Protein AF-A0A832P7Q7-F1 (afdb_monomer)

Mean predicted aligned error: 20.45 Å

Solvent-accessible surface area (backbone atoms only — not comparable to full-atom values): 15582 Å² total; per-residue (Å²): 134,54,72,70,57,50,54,50,53,51,55,53,48,58,51,52,51,34,51,52,51,17,52,50,30,44,52,54,18,52,47,30,44,71,76,70,65,39,58,68,43,16,54,44,29,43,51,40,19,45,60,45,28,65,85,50,28,56,64,45,26,73,73,69,76,48,89,73,49,76,68,55,46,51,53,53,41,52,62,52,47,54,69,36,61,77,67,69,71,90,72,85,89,78,86,86,78,91,82,89,84,84,88,86,91,88,86,89,92,83,91,89,88,89,90,89,85,89,83,96,74,82,83,78,78,80,68,86,76,71,84,71,74,76,80,71,57,59,74,49,77,49,56,86,66,54,72,47,39,46,70,40,75,43,55,36,40,39,38,40,36,33,41,66,91,44,58,42,28,43,38,36,42,39,37,41,59,44,93,52,43,45,79,70,35,84,76,43,44,77,74,54,95,73,28,31,37,34,75,47,80,31,49,49,54,32,67,48,75,46,74,44,33,35,34,30,78,43,67,46,78,45,57,44,36,35,38,41,39,33,27,47,61,88,44,72,84,74,48,48,78,47,75,50,74,47,72,36,41,27,37,75,65,86,71,78,77,79,82,82,129

Radius of gyration: 31.46 Å; Cα contacts (8 Å, |Δi|>4): 357; chains: 1; bounding box: 75×109×52 Å

Nearest PDB structures (foldseek):
  6fvi-assembly1_A  TM=5.865E-01  e=1.229E-06  Homo sapiens
  7som-assembly1_K  TM=5.447E-01  e=3.504E-05  Chlamydomonas reinhardtii
  8jrv-assembly1_A  TM=5.428E-01  e=3.403E-04  Homo sapiens
  8jru-assembly1_A  TM=5.015E-01  e=4.071E-04  Bos taurus
  6kl7-assembly2_B  TM=4.872E-01  e=4.589E-04  Rattus norvegicus

Structure (mmCIF, N/CA/C/O backbone):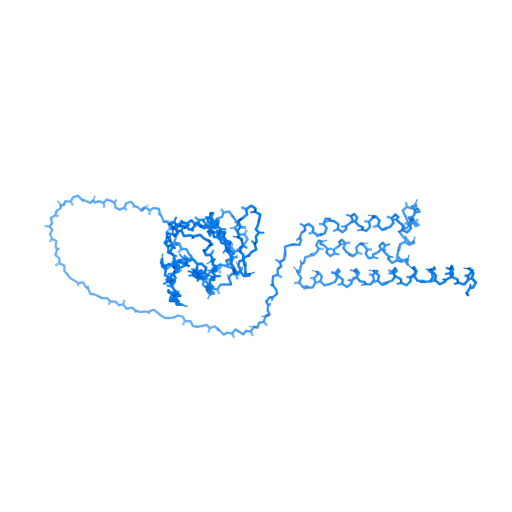
data_AF-A0A832P7Q7-F1
#
_entry.id   AF-A0A832P7Q7-F1
#
loop_
_atom_site.group_PDB
_atom_site.id
_atom_site.type_symbol
_atom_site.label_atom_id
_atom_site.label_alt_id
_atom_site.label_comp_id
_atom_site.label_asym_id
_atom_site.label_entity_id
_atom_site.label_seq_id
_atom_site.pdbx_PDB_ins_code
_atom_site.Cartn_x
_atom_site.Cartn_y
_atom_site.Cartn_z
_atom_site.occupancy
_atom_site.B_iso_or_equiv
_atom_site.auth_seq_id
_atom_site.auth_comp_id
_atom_site.auth_asym_id
_atom_site.auth_atom_id
_atom_site.pdbx_PDB_model_num
ATOM 1 N N . MET A 1 1 ? -11.938 -45.163 -24.209 1.00 59.38 1 MET A N 1
ATOM 2 C CA . MET A 1 1 ? -10.564 -44.679 -24.473 1.00 59.38 1 MET A CA 1
ATOM 3 C C . MET A 1 1 ? -9.594 -45.784 -24.074 1.00 59.38 1 MET A C 1
ATOM 5 O O . MET A 1 1 ? -9.760 -46.308 -22.980 1.00 59.38 1 MET A O 1
ATOM 9 N N . SER A 1 2 ? -8.642 -46.194 -24.918 1.00 75.62 2 SER A N 1
ATOM 10 C CA . SER A 1 2 ? -7.620 -47.169 -24.493 1.00 75.62 2 SER A CA 1
ATOM 11 C C . SER A 1 2 ? -6.574 -46.487 -23.603 1.00 75.62 2 SER A C 1
ATOM 13 O O . SER A 1 2 ? -6.314 -45.294 -23.765 1.00 75.62 2 SER A O 1
ATOM 15 N N . ARG A 1 3 ? -5.944 -47.237 -22.686 1.00 70.81 3 ARG A N 1
ATOM 16 C CA . ARG A 1 3 ? -4.888 -46.707 -21.797 1.00 70.81 3 ARG A CA 1
ATOM 17 C C . ARG A 1 3 ? -3.752 -46.052 -22.597 1.00 70.81 3 ARG A C 1
ATOM 19 O O . ARG A 1 3 ? -3.333 -44.953 -22.272 1.00 70.81 3 ARG A O 1
ATOM 26 N N . ILE A 1 4 ? -3.359 -46.671 -23.712 1.00 74.94 4 ILE A N 1
ATOM 27 C CA . ILE A 1 4 ? -2.353 -46.160 -24.661 1.00 74.94 4 ILE A CA 1
ATOM 28 C C . ILE A 1 4 ? -2.781 -44.817 -25.286 1.00 74.94 4 ILE A C 1
ATOM 30 O O . ILE A 1 4 ? -1.956 -43.922 -25.456 1.00 74.94 4 ILE A O 1
ATOM 34 N N . GLY A 1 5 ? -4.070 -44.650 -25.605 1.00 78.25 5 GLY A N 1
ATOM 35 C CA . GLY A 1 5 ? -4.604 -43.381 -26.107 1.00 78.25 5 GLY A CA 1
ATOM 36 C C . GLY A 1 5 ? -4.534 -42.260 -25.067 1.00 78.25 5 GLY A C 1
ATOM 37 O O . GLY A 1 5 ? -4.168 -41.141 -25.409 1.00 78.25 5 GLY A O 1
ATOM 38 N N . LEU A 1 6 ? -4.823 -42.574 -23.799 1.00 75.44 6 LEU A N 1
ATOM 39 C CA . LEU A 1 6 ? -4.765 -41.613 -22.694 1.00 75.44 6 LEU A CA 1
ATOM 40 C C . LEU A 1 6 ? -3.327 -41.142 -22.412 1.00 75.44 6 LEU A C 1
ATOM 42 O O . LEU A 1 6 ? -3.087 -39.939 -22.354 1.00 75.44 6 LEU A O 1
ATOM 46 N N . GLU A 1 7 ? -2.369 -42.071 -22.325 1.00 83.50 7 GLU A N 1
ATOM 47 C CA . GLU A 1 7 ? -0.934 -41.771 -22.165 1.00 83.50 7 GLU A CA 1
ATOM 48 C C . GLU A 1 7 ? -0.421 -40.851 -23.288 1.00 83.50 7 GLU A C 1
ATOM 50 O O . GLU A 1 7 ? 0.295 -39.878 -23.042 1.00 83.50 7 GLU A O 1
ATOM 55 N N . LYS A 1 8 ? -0.827 -41.109 -24.541 1.00 82.69 8 LYS A N 1
ATOM 56 C CA . LYS A 1 8 ? -0.462 -40.257 -25.682 1.00 82.69 8 LYS A CA 1
ATOM 57 C C . LYS A 1 8 ? -1.023 -38.839 -25.531 1.00 82.69 8 LYS A C 1
A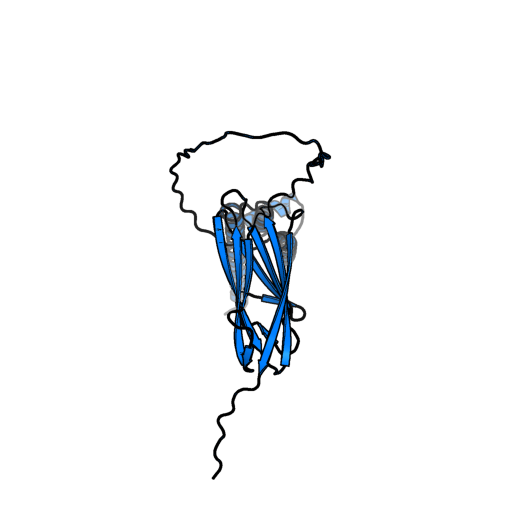TOM 59 O O . LYS A 1 8 ? -0.276 -37.881 -25.715 1.00 82.69 8 LYS A O 1
ATOM 64 N N . THR A 1 9 ? -2.298 -38.695 -25.160 1.00 82.06 9 THR A N 1
ATOM 65 C CA . THR A 1 9 ? -2.925 -37.382 -24.927 1.00 82.06 9 THR A CA 1
ATOM 66 C C . THR A 1 9 ? -2.236 -36.607 -23.802 1.00 82.06 9 THR A C 1
ATOM 68 O O . THR A 1 9 ? -1.961 -35.423 -23.981 1.00 82.06 9 THR A O 1
ATOM 71 N N . ILE A 1 10 ? -1.899 -37.260 -22.684 1.00 80.94 1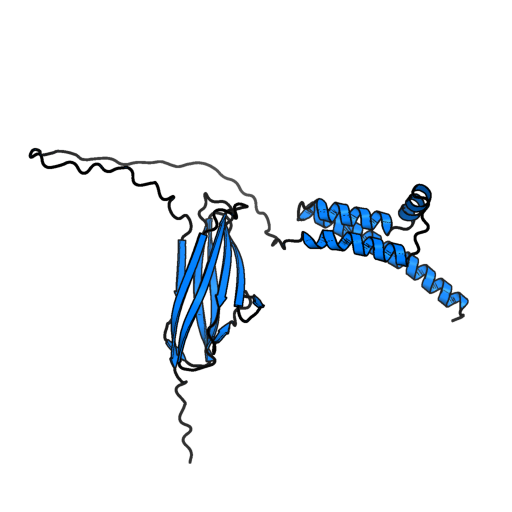0 ILE A N 1
ATOM 72 C CA . ILE A 1 10 ? -1.191 -36.633 -21.554 1.00 80.94 10 ILE A CA 1
ATOM 73 C C . ILE A 1 10 ? 0.196 -36.140 -21.987 1.00 80.94 10 ILE A C 1
ATOM 75 O O . ILE A 1 10 ? 0.560 -34.997 -21.716 1.00 80.94 10 ILE A O 1
ATOM 79 N N . ASN A 1 11 ? 0.954 -36.953 -22.726 1.00 81.19 11 ASN A N 1
ATOM 80 C CA . ASN A 1 11 ? 2.280 -36.562 -23.206 1.00 81.19 11 ASN A CA 1
ATOM 81 C C . ASN A 1 11 ? 2.225 -35.397 -24.210 1.00 81.19 11 ASN A C 1
ATOM 83 O O . ASN A 1 11 ? 3.025 -34.467 -24.112 1.00 81.19 11 ASN A O 1
ATOM 87 N N . THR A 1 12 ? 1.254 -35.384 -25.129 1.00 82.81 12 THR A N 1
ATOM 88 C CA . THR A 1 12 ? 1.037 -34.240 -26.031 1.00 82.81 12 THR A CA 1
ATOM 89 C C . THR A 1 12 ? 0.623 -32.978 -25.264 1.00 82.81 12 THR A C 1
ATOM 91 O O . THR A 1 12 ? 1.156 -31.903 -25.538 1.00 82.81 12 THR A O 1
ATOM 94 N N . LEU A 1 13 ? -0.254 -33.095 -24.261 1.00 81.81 13 LEU A N 1
ATOM 95 C CA . LEU A 1 13 ? -0.661 -31.977 -23.405 1.00 81.81 13 LEU A CA 1
ATOM 96 C C . LEU A 1 13 ? 0.529 -31.390 -22.627 1.00 81.81 13 LEU A C 1
ATOM 98 O O . LEU A 1 13 ? 0.695 -30.173 -22.594 1.00 81.81 13 LEU A O 1
ATOM 102 N N . ASN A 1 14 ? 1.405 -32.240 -22.085 1.00 80.19 14 ASN A N 1
ATOM 103 C CA . ASN A 1 14 ? 2.619 -31.825 -21.374 1.00 80.19 14 ASN A CA 1
ATOM 104 C C . ASN A 1 14 ? 3.633 -31.097 -22.278 1.00 80.19 14 ASN A C 1
ATOM 106 O O . ASN A 1 14 ? 4.386 -30.245 -21.804 1.00 80.19 14 ASN A O 1
ATOM 110 N N . ILE A 1 15 ? 3.657 -31.394 -23.580 1.00 82.00 15 ILE A N 1
ATOM 111 C CA . ILE A 1 15 ? 4.465 -30.647 -24.556 1.00 82.00 15 ILE A CA 1
ATOM 112 C C . ILE A 1 15 ? 3.822 -29.282 -24.842 1.00 82.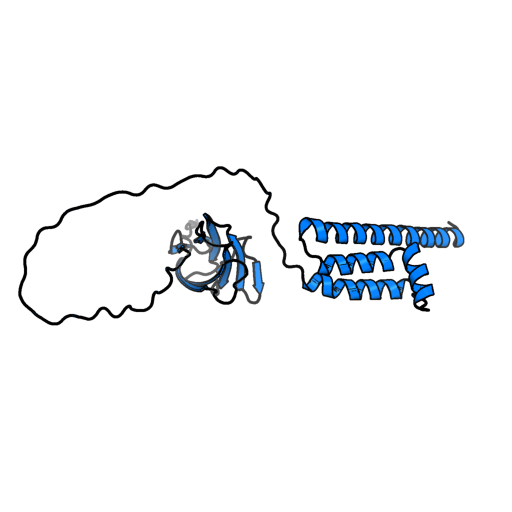00 15 ILE A C 1
ATOM 114 O O . ILE A 1 15 ? 4.508 -28.263 -24.791 1.00 82.00 15 ILE A O 1
ATOM 118 N N . ILE A 1 16 ? 2.508 -29.242 -25.083 1.00 83.81 16 ILE A N 1
ATOM 119 C CA . ILE A 1 16 ? 1.765 -27.999 -25.360 1.00 83.81 16 ILE A CA 1
ATOM 120 C C . ILE A 1 16 ? 1.850 -27.027 -24.176 1.00 83.81 16 ILE A C 1
ATOM 122 O O . ILE A 1 16 ? 2.136 -25.846 -24.369 1.00 83.81 16 ILE A O 1
ATOM 126 N N . ILE A 1 17 ? 1.667 -27.514 -22.944 1.00 82.50 17 ILE A N 1
ATOM 127 C CA . ILE A 1 17 ? 1.687 -26.665 -21.749 1.00 82.50 17 ILE A CA 1
ATOM 128 C C . ILE A 1 17 ? 3.079 -26.057 -21.505 1.00 82.50 17 ILE A C 1
ATOM 130 O O . ILE A 1 17 ? 3.181 -24.895 -21.121 1.00 82.50 17 ILE A O 1
ATOM 134 N N . ARG A 1 18 ? 4.161 -26.789 -21.822 1.00 78.88 18 ARG A N 1
ATOM 135 C CA . ARG A 1 18 ? 5.543 -26.275 -21.787 1.00 78.88 18 ARG A CA 1
ATOM 136 C C . ARG A 1 18 ? 5.766 -25.136 -22.781 1.00 78.88 18 ARG A C 1
ATOM 138 O O . ARG A 1 18 ? 6.392 -24.143 -22.422 1.00 78.88 18 ARG A O 1
ATOM 145 N N . TRP A 1 19 ? 5.237 -25.252 -24.001 1.00 84.81 19 TRP A N 1
ATOM 146 C CA . TRP A 1 19 ? 5.283 -24.162 -24.982 1.00 84.81 19 TRP A CA 1
ATOM 147 C C . TRP A 1 19 ? 4.489 -22.938 -24.514 1.00 84.81 19 TRP A C 1
ATOM 149 O O . TRP A 1 19 ? 4.996 -21.825 -24.606 1.00 84.81 19 TRP A O 1
ATOM 159 N N . ILE A 1 20 ? 3.299 -23.140 -23.941 1.00 86.75 20 ILE A N 1
ATOM 160 C CA . ILE A 1 20 ? 2.480 -22.068 -23.353 1.00 86.75 20 ILE A CA 1
ATOM 161 C C . ILE A 1 20 ? 3.223 -21.334 -22.229 1.00 86.75 20 ILE A C 1
ATOM 163 O O . ILE A 1 20 ? 3.313 -20.109 -22.274 1.00 86.75 20 ILE A O 1
ATOM 167 N N . PHE A 1 21 ? 3.821 -22.050 -21.272 1.00 82.81 21 PHE A N 1
ATOM 168 C CA . PHE A 1 21 ? 4.592 -21.418 -20.195 1.00 82.81 21 PHE A CA 1
ATOM 169 C C . PHE A 1 21 ? 5.862 -20.725 -20.708 1.00 82.81 21 PHE A C 1
ATOM 171 O O . PHE A 1 21 ? 6.155 -19.613 -20.282 1.00 82.81 21 PHE A O 1
ATOM 178 N N . GLY A 1 22 ? 6.588 -21.323 -21.659 1.00 83.56 22 GLY A N 1
ATOM 179 C CA . GLY A 1 22 ? 7.767 -20.694 -22.265 1.00 83.56 22 GLY A CA 1
ATOM 180 C C . GLY A 1 22 ? 7.434 -19.385 -22.990 1.00 83.56 22 GLY A C 1
ATOM 181 O O . GLY A 1 22 ? 8.106 -18.378 -22.787 1.00 83.56 22 GLY A O 1
ATOM 182 N N . VAL A 1 23 ? 6.360 -19.369 -23.784 1.00 87.12 23 VAL A N 1
ATOM 183 C CA . VAL A 1 23 ? 5.880 -18.158 -24.472 1.00 87.12 23 VAL A CA 1
ATOM 184 C C . VAL A 1 23 ? 5.364 -17.114 -23.474 1.00 87.12 23 VAL A C 1
ATOM 186 O O . VAL A 1 23 ? 5.644 -15.929 -23.638 1.00 87.12 23 VAL A O 1
ATOM 189 N N . PHE A 1 24 ? 4.679 -17.534 -22.407 1.00 87.06 24 PHE A N 1
ATOM 190 C CA . PHE A 1 24 ? 4.250 -16.639 -21.329 1.00 87.06 24 PHE A CA 1
ATOM 191 C C . PHE A 1 24 ? 5.440 -15.944 -20.646 1.00 87.06 24 PHE A C 1
ATOM 193 O O . PHE A 1 24 ? 5.440 -14.719 -20.524 1.00 87.06 24 PHE A O 1
ATOM 200 N N . PHE A 1 25 ? 6.491 -16.685 -20.272 1.00 85.38 25 PHE A N 1
ATOM 201 C CA . PHE A 1 25 ? 7.698 -16.093 -19.682 1.00 85.38 25 PHE A CA 1
ATOM 202 C C . PHE A 1 25 ? 8.441 -15.162 -20.652 1.00 85.38 25 PHE A C 1
ATOM 204 O O . PHE A 1 25 ? 8.948 -14.127 -20.215 1.00 85.38 25 PHE A O 1
ATOM 211 N N . LEU A 1 26 ? 8.438 -15.460 -21.958 1.00 87.25 26 LEU A N 1
ATOM 212 C CA . LEU A 1 26 ? 9.002 -14.576 -22.983 1.00 87.25 26 LEU A CA 1
ATOM 213 C C . LEU A 1 26 ? 8.275 -13.222 -23.017 1.00 87.25 26 LEU A C 1
ATOM 215 O O . LEU A 1 26 ? 8.926 -12.178 -22.976 1.00 87.25 26 LEU A O 1
ATOM 219 N N . PHE A 1 27 ? 6.937 -13.228 -23.050 1.00 86.44 27 PHE A N 1
ATOM 220 C CA . PHE A 1 27 ? 6.140 -11.998 -23.017 1.00 86.44 27 PHE A CA 1
ATOM 221 C C . PHE A 1 27 ? 6.299 -11.238 -21.696 1.00 86.44 27 PHE A C 1
ATOM 223 O O . PHE A 1 27 ? 6.434 -10.018 -21.722 1.00 86.44 27 PHE A O 1
ATOM 230 N N . MET A 1 28 ? 6.354 -11.938 -20.559 1.00 83.12 28 MET A N 1
ATOM 231 C CA . MET A 1 28 ? 6.554 -11.313 -19.246 1.00 83.12 28 MET A CA 1
ATOM 232 C C . MET A 1 28 ? 7.935 -10.641 -19.139 1.00 83.12 28 MET A C 1
ATOM 234 O O . MET A 1 28 ? 8.050 -9.512 -18.664 1.00 83.12 28 MET A O 1
ATOM 238 N N . SER A 1 29 ? 8.979 -11.304 -19.650 1.00 84.12 29 SER A N 1
ATOM 239 C CA . SER A 1 29 ? 10.331 -10.748 -19.761 1.00 84.12 29 SER A CA 1
ATOM 240 C C . SER A 1 29 ? 10.357 -9.487 -20.627 1.00 84.12 29 SER A C 1
ATOM 242 O O . SER A 1 29 ? 10.969 -8.494 -20.240 1.00 84.12 29 SER A O 1
ATOM 244 N N . LEU A 1 30 ? 9.701 -9.522 -21.791 1.00 83.75 30 LEU A N 1
ATOM 245 C CA . LEU A 1 30 ? 9.685 -8.408 -22.740 1.00 83.75 30 LEU A CA 1
ATOM 246 C C . LEU A 1 30 ? 8.843 -7.223 -22.236 1.00 83.75 30 LEU A C 1
ATOM 248 O O . LEU A 1 30 ? 9.217 -6.073 -22.437 1.00 83.75 30 LEU A O 1
ATOM 252 N N . GLY A 1 31 ? 7.741 -7.484 -21.528 1.00 81.44 31 GLY A N 1
ATOM 253 C CA . GLY A 1 31 ? 6.972 -6.440 -20.850 1.00 81.44 31 GLY A CA 1
ATOM 254 C C . GLY A 1 31 ? 7.810 -5.713 -19.794 1.00 81.44 31 GLY A C 1
ATOM 255 O O . GLY A 1 31 ? 7.871 -4.486 -19.795 1.00 81.44 31 GLY A O 1
ATOM 256 N N . SER A 1 32 ? 8.531 -6.463 -18.957 1.00 76.38 32 SER A N 1
ATOM 257 C CA . SER A 1 32 ? 9.357 -5.891 -17.886 1.00 76.38 32 SER A CA 1
ATOM 258 C C . SER A 1 32 ? 10.532 -5.030 -18.396 1.00 76.38 32 SER A C 1
ATOM 260 O O . SER A 1 32 ? 10.884 -4.040 -17.750 1.00 76.38 32 SER A O 1
ATOM 262 N N . THR A 1 33 ? 11.114 -5.321 -19.574 1.00 78.56 33 THR A N 1
ATOM 263 C CA . THR A 1 33 ? 12.105 -4.405 -20.186 1.00 78.56 33 THR A CA 1
ATOM 264 C C . THR A 1 33 ? 11.479 -3.126 -20.728 1.00 78.56 33 THR A C 1
ATOM 266 O O . THR A 1 33 ? 12.063 -2.052 -20.570 1.00 78.56 33 THR A O 1
ATOM 269 N N . ILE A 1 34 ? 10.326 -3.236 -21.393 1.00 75.88 34 ILE A N 1
ATOM 270 C CA . ILE A 1 34 ? 9.727 -2.135 -22.155 1.00 75.88 34 ILE A CA 1
ATOM 271 C C . ILE A 1 34 ? 9.019 -1.134 -21.238 1.00 75.88 34 ILE A C 1
ATOM 273 O O . ILE A 1 34 ? 9.199 0.068 -21.423 1.00 75.88 34 ILE A O 1
ATOM 277 N N . PHE A 1 35 ? 8.235 -1.607 -20.265 1.00 75.38 35 PHE A N 1
ATOM 278 C CA . PHE A 1 35 ? 7.366 -0.748 -19.453 1.00 75.38 35 PHE A CA 1
ATOM 279 C C . PHE A 1 35 ? 8.033 -0.254 -18.162 1.00 75.38 35 PHE A C 1
ATOM 281 O O . PHE A 1 35 ? 7.941 0.928 -17.841 1.00 75.38 35 PHE A O 1
ATOM 288 N N . ASP A 1 36 ? 8.755 -1.126 -17.452 1.00 69.12 36 ASP A N 1
ATOM 289 C CA . ASP A 1 36 ? 9.320 -0.791 -16.134 1.00 69.12 36 ASP A CA 1
ATOM 290 C C . ASP A 1 36 ? 10.782 -0.320 -16.191 1.00 69.12 36 ASP A C 1
ATOM 292 O O . ASP A 1 36 ? 11.324 0.153 -15.188 1.00 69.12 36 ASP A O 1
ATOM 296 N N . HIS A 1 37 ? 11.439 -0.488 -17.348 1.00 77.38 37 HIS A N 1
ATOM 297 C CA . HIS A 1 37 ? 12.894 -0.372 -17.538 1.00 77.38 37 HIS A CA 1
ATOM 298 C C . HIS A 1 37 ? 13.715 -1.223 -16.548 1.00 77.38 37 HIS A C 1
ATOM 300 O O . HIS A 1 37 ? 14.867 -0.907 -16.238 1.00 77.38 37 HIS A O 1
ATOM 306 N N . ASN A 1 38 ? 13.133 -2.314 -16.040 1.00 75.19 38 ASN A N 1
ATOM 307 C CA . ASN A 1 38 ? 13.706 -3.091 -14.948 1.00 75.19 38 ASN A CA 1
ATOM 308 C C . ASN A 1 38 ? 14.415 -4.344 -15.488 1.00 75.19 38 ASN A C 1
ATOM 310 O O . ASN A 1 38 ? 13.871 -5.447 -15.545 1.00 75.19 38 ASN A O 1
ATOM 314 N N . TYR A 1 39 ? 15.662 -4.166 -15.929 1.00 83.31 39 TYR A N 1
ATOM 315 C CA . TYR A 1 39 ? 16.423 -5.201 -16.642 1.00 83.31 39 TYR A CA 1
ATOM 316 C C . TYR A 1 39 ? 16.736 -6.453 -15.803 1.00 83.31 39 TYR A C 1
ATOM 318 O O . TYR A 1 39 ? 16.903 -7.535 -16.365 1.00 83.31 39 TYR A O 1
ATOM 326 N N . PHE A 1 40 ? 16.806 -6.333 -14.473 1.00 81.69 40 PHE A N 1
ATOM 327 C CA . PHE A 1 40 ? 17.153 -7.442 -13.576 1.00 81.69 40 PHE A CA 1
ATOM 328 C C . PHE A 1 40 ? 16.089 -8.563 -13.540 1.00 81.69 40 PHE A C 1
ATOM 330 O O . PHE A 1 40 ? 16.436 -9.699 -13.882 1.00 81.69 40 PHE A O 1
ATOM 337 N N . PRO A 1 41 ? 14.803 -8.304 -13.211 1.00 78.25 41 PRO A N 1
ATOM 338 C CA . PRO A 1 41 ? 13.766 -9.336 -13.288 1.00 78.25 41 PRO A CA 1
ATOM 339 C C . PRO A 1 41 ? 13.546 -9.839 -14.721 1.00 78.25 41 PRO A C 1
ATOM 341 O O . PRO A 1 41 ? 13.304 -11.031 -14.911 1.00 78.25 41 PRO A O 1
ATOM 344 N N . SER A 1 42 ? 13.698 -8.987 -15.742 1.00 81.75 42 SER A N 1
ATOM 345 C CA . SER A 1 42 ? 13.623 -9.439 -17.135 1.00 81.75 42 SER A CA 1
ATOM 346 C C . SER A 1 42 ? 14.709 -10.465 -17.484 1.00 81.75 42 SER A C 1
ATOM 348 O O . SER A 1 42 ? 14.385 -11.512 -18.038 1.00 81.75 42 SER A O 1
ATOM 350 N N . LEU A 1 43 ? 15.975 -10.230 -17.117 1.00 85.69 43 LEU A N 1
ATOM 351 C CA . LEU A 1 43 ? 17.070 -11.175 -17.372 1.00 85.69 43 LEU A CA 1
ATOM 352 C C . LEU A 1 43 ? 16.787 -12.556 -16.754 1.00 85.69 43 LEU A C 1
ATOM 354 O O . LEU A 1 43 ? 17.045 -13.590 -17.373 1.00 85.69 43 LEU A O 1
ATOM 358 N N . ILE A 1 44 ? 16.209 -12.567 -15.552 1.00 84.31 44 ILE A N 1
ATOM 359 C CA . ILE A 1 44 ? 15.792 -13.778 -14.837 1.00 84.31 44 ILE A CA 1
ATOM 360 C C . ILE A 1 44 ? 14.658 -14.503 -15.586 1.00 84.31 44 ILE A C 1
ATOM 362 O O . ILE A 1 44 ? 14.742 -15.713 -15.808 1.00 84.31 44 ILE A O 1
ATOM 366 N N . LEU A 1 45 ? 13.621 -13.780 -16.024 1.00 83.50 45 LEU A N 1
ATOM 367 C CA . LEU A 1 45 ? 12.496 -14.341 -16.787 1.00 83.50 45 LEU A CA 1
ATOM 368 C C . LEU A 1 45 ? 12.920 -14.837 -18.182 1.00 83.50 45 LEU A C 1
ATOM 370 O O . LEU A 1 45 ? 12.431 -15.865 -18.660 1.00 83.50 45 LEU A O 1
ATOM 374 N N . PHE A 1 46 ? 13.881 -14.168 -18.818 1.00 86.62 46 PHE A N 1
ATOM 375 C CA . PHE A 1 46 ? 14.492 -14.619 -20.066 1.00 86.62 46 PHE A CA 1
ATOM 376 C C . PHE A 1 46 ? 15.271 -15.929 -19.872 1.00 86.62 46 PHE A C 1
ATOM 378 O O . PHE A 1 46 ? 15.121 -16.867 -20.656 1.00 86.62 46 PHE A O 1
ATOM 385 N N . LEU A 1 47 ? 16.037 -16.055 -18.783 1.00 84.38 47 LEU A N 1
ATOM 386 C CA . LEU A 1 47 ? 16.738 -17.299 -18.460 1.00 84.38 47 LEU A CA 1
ATOM 387 C C . LEU A 1 47 ? 15.756 -18.444 -18.138 1.00 84.38 47 LEU A C 1
ATOM 389 O O . LEU A 1 47 ? 15.930 -19.562 -18.627 1.00 84.38 47 LEU A O 1
ATOM 393 N N . ALA A 1 48 ? 14.673 -18.159 -17.408 1.00 84.06 48 ALA A N 1
ATOM 394 C CA . ALA A 1 48 ? 13.581 -19.108 -17.176 1.00 84.06 48 ALA A CA 1
ATOM 395 C C . ALA A 1 48 ? 12.904 -19.559 -18.487 1.00 84.06 48 ALA A C 1
ATOM 397 O O . ALA A 1 48 ? 12.556 -20.734 -18.634 1.00 84.06 48 ALA A O 1
ATOM 398 N N . THR A 1 49 ? 12.781 -18.664 -19.472 1.00 85.50 49 THR A N 1
ATOM 399 C CA . THR A 1 49 ? 12.269 -18.979 -20.818 1.00 85.50 49 THR A CA 1
ATOM 400 C C . THR A 1 49 ? 13.162 -19.998 -21.534 1.00 85.50 49 THR A C 1
ATOM 402 O O . THR A 1 49 ? 12.660 -21.001 -22.046 1.00 85.50 49 THR A O 1
ATOM 405 N N . ILE A 1 50 ? 14.487 -19.799 -21.512 1.00 83.75 50 ILE A N 1
ATOM 406 C CA . ILE A 1 50 ? 15.471 -20.718 -22.119 1.00 83.75 50 ILE A CA 1
ATOM 407 C C . ILE A 1 50 ? 15.394 -22.120 -21.491 1.00 83.75 50 ILE A C 1
ATOM 409 O O . ILE A 1 50 ? 15.469 -23.114 -22.210 1.00 83.75 50 ILE A O 1
ATOM 413 N N . ILE A 1 51 ? 15.207 -22.207 -20.171 1.00 81.69 51 ILE A N 1
ATOM 414 C CA . ILE A 1 51 ? 15.110 -23.479 -19.427 1.00 81.69 51 ILE A CA 1
ATOM 415 C C . ILE A 1 51 ? 13.753 -24.179 -19.654 1.00 81.69 51 ILE A C 1
ATOM 417 O O . ILE A 1 51 ? 13.666 -25.410 -19.626 1.00 81.69 51 ILE A O 1
ATOM 421 N N . THR A 1 52 ? 12.686 -23.410 -19.894 1.00 80.88 52 THR A N 1
ATOM 422 C CA . THR A 1 52 ? 11.321 -23.935 -20.074 1.00 80.88 52 THR A CA 1
ATOM 423 C C . THR A 1 52 ? 11.082 -24.489 -21.482 1.00 80.88 52 THR A C 1
ATOM 425 O O . THR A 1 52 ? 10.426 -25.524 -21.630 1.00 80.88 52 THR A O 1
ATOM 428 N N . ILE A 1 53 ? 11.611 -23.834 -22.523 1.00 81.44 53 ILE A N 1
ATOM 429 C CA . ILE A 1 53 ? 11.402 -24.246 -23.919 1.00 81.44 53 ILE A CA 1
ATOM 430 C C . ILE A 1 53 ? 12.209 -25.526 -24.215 1.00 81.44 53 ILE A C 1
ATOM 432 O O . ILE A 1 53 ? 13.436 -25.509 -24.092 1.00 81.44 53 ILE A O 1
ATOM 436 N N . PRO A 1 54 ? 11.570 -26.632 -24.658 1.00 71.81 54 PRO A N 1
ATOM 437 C CA . PRO A 1 54 ? 12.247 -27.922 -24.826 1.00 71.81 54 PRO A CA 1
ATOM 438 C C . PRO A 1 54 ? 13.428 -27.855 -25.807 1.00 71.81 54 PRO A C 1
ATOM 440 O O . PRO A 1 54 ? 14.509 -28.340 -25.484 1.00 71.81 54 PRO A O 1
ATOM 443 N N . LEU A 1 55 ? 13.250 -27.145 -26.928 1.00 71.12 55 LEU A N 1
ATOM 444 C CA . LEU A 1 55 ? 14.255 -26.956 -27.984 1.00 71.12 55 LEU A CA 1
ATOM 445 C C . LEU A 1 55 ? 15.570 -26.318 -27.492 1.00 71.12 55 LEU A C 1
ATOM 447 O O . LEU A 1 55 ? 16.641 -26.589 -28.031 1.00 71.12 55 LEU A O 1
ATOM 451 N N . SER A 1 56 ? 15.478 -25.439 -26.491 1.00 70.56 56 SER A N 1
ATOM 452 C CA . SER A 1 56 ? 16.623 -24.726 -25.914 1.00 70.56 56 SER A CA 1
ATOM 453 C C . SER A 1 56 ? 17.231 -25.494 -24.743 1.00 70.56 56 SER A C 1
ATOM 455 O O . SER A 1 56 ? 18.451 -25.509 -24.582 1.00 70.56 56 SER A O 1
ATOM 457 N N . ALA A 1 57 ? 16.386 -26.155 -23.949 1.00 69.50 57 ALA A N 1
ATOM 458 C CA . ALA A 1 57 ? 16.794 -26.909 -22.774 1.00 69.50 57 ALA A CA 1
ATOM 459 C C . ALA A 1 57 ? 17.612 -28.163 -23.124 1.00 69.50 57 ALA A C 1
ATOM 461 O O . ALA A 1 57 ? 18.629 -28.397 -22.483 1.00 69.50 57 ALA A O 1
ATOM 462 N N . GLU A 1 58 ? 17.240 -28.923 -24.159 1.00 75.06 58 GLU A N 1
ATOM 463 C CA . GLU A 1 58 ? 17.998 -30.114 -24.600 1.00 75.06 58 GLU A CA 1
ATOM 464 C C . GLU A 1 58 ? 19.449 -29.745 -24.969 1.00 75.06 58 GLU A C 1
ATOM 466 O O . GLU A 1 58 ? 20.409 -30.330 -24.473 1.00 75.06 58 GLU A O 1
ATOM 471 N N . LYS A 1 59 ? 19.625 -28.651 -25.719 1.00 76.00 59 LYS A N 1
ATOM 472 C CA . LYS A 1 59 ? 20.943 -28.110 -26.095 1.00 76.00 59 LYS A CA 1
ATOM 473 C C . LYS A 1 59 ? 21.755 -27.564 -24.907 1.00 76.00 59 LYS A C 1
ATOM 475 O O . LYS A 1 59 ? 22.972 -27.393 -25.022 1.00 76.00 59 LYS A O 1
ATOM 480 N N . LEU A 1 60 ? 21.094 -27.248 -23.792 1.00 69.38 60 LEU A N 1
ATOM 481 C CA . LEU A 1 60 ? 21.727 -26.829 -22.540 1.00 69.38 60 LEU A CA 1
ATOM 482 C C . LEU A 1 60 ? 22.148 -28.047 -21.702 1.00 69.38 60 LEU A C 1
ATOM 484 O O . LEU A 1 60 ? 23.247 -28.054 -21.155 1.00 69.38 60 LEU A O 1
ATOM 488 N N . GLU A 1 61 ? 21.310 -29.084 -21.651 1.00 75.69 61 GLU A N 1
ATOM 489 C CA . GLU A 1 61 ? 21.580 -30.363 -20.982 1.00 75.69 61 GLU A CA 1
ATOM 490 C C . GLU A 1 61 ? 22.794 -31.072 -21.597 1.00 75.69 61 GLU A C 1
ATOM 492 O O . GLU A 1 61 ? 23.718 -31.419 -20.860 1.00 75.69 61 GLU A O 1
ATOM 497 N N . ASP A 1 62 ? 22.870 -31.150 -22.931 1.00 80.88 62 ASP A N 1
ATOM 498 C CA . ASP A 1 62 ? 24.031 -31.683 -23.665 1.00 80.88 62 ASP A CA 1
ATOM 499 C C . ASP A 1 62 ? 25.329 -30.907 -23.372 1.00 80.88 62 ASP A C 1
ATOM 501 O O . ASP A 1 62 ? 26.422 -31.473 -23.351 1.00 80.88 62 ASP A O 1
ATOM 505 N N . LYS A 1 63 ? 25.231 -29.589 -23.148 1.00 79.94 63 LYS A N 1
ATOM 506 C CA . LYS A 1 63 ? 26.388 -28.724 -22.862 1.00 79.94 63 LYS A CA 1
ATOM 507 C C . LYS A 1 63 ? 26.849 -28.769 -21.411 1.00 79.94 63 LYS A C 1
ATOM 509 O O . LYS A 1 63 ? 28.027 -28.529 -21.159 1.00 79.94 63 LYS A O 1
ATOM 514 N N . LEU A 1 64 ? 25.935 -29.011 -20.475 1.00 77.44 64 LEU A N 1
ATOM 515 C CA . LEU A 1 64 ? 26.221 -29.060 -19.040 1.00 77.44 64 LEU A CA 1
ATOM 516 C C . LEU A 1 64 ? 26.403 -30.493 -18.521 1.00 77.44 64 LEU A C 1
ATOM 518 O O . LEU A 1 64 ? 26.847 -30.666 -17.389 1.00 77.44 64 LEU A O 1
ATOM 522 N N . ASN A 1 65 ? 26.099 -31.504 -19.341 1.00 81.38 65 ASN A N 1
ATOM 523 C CA . ASN A 1 65 ? 26.141 -32.926 -18.998 1.00 81.38 65 ASN A CA 1
ATOM 524 C C . ASN A 1 65 ? 25.216 -33.279 -17.808 1.00 81.38 65 ASN A C 1
ATOM 526 O O . ASN A 1 65 ? 25.570 -34.071 -16.934 1.00 81.38 65 ASN A O 1
ATOM 530 N N . ILE A 1 66 ? 24.030 -32.653 -17.766 1.00 79.38 66 ILE A N 1
ATOM 531 C CA . ILE A 1 66 ? 23.018 -32.783 -16.702 1.00 79.38 66 ILE A CA 1
ATOM 532 C C . ILE A 1 66 ? 21.721 -33.333 -17.300 1.00 79.38 66 ILE A C 1
ATOM 534 O O . ILE A 1 66 ? 21.183 -32.752 -18.236 1.00 79.38 66 ILE A O 1
ATOM 538 N N . SER A 1 67 ? 21.152 -34.386 -16.709 1.00 72.06 67 SER A N 1
ATOM 539 C CA . SER A 1 67 ? 19.811 -34.876 -17.051 1.00 72.06 67 SER A CA 1
ATOM 540 C C . SER A 1 67 ? 18.738 -34.186 -16.196 1.00 72.06 67 SER A C 1
ATOM 542 O O . SER A 1 67 ? 18.490 -34.556 -15.046 1.00 72.06 67 SER A O 1
ATOM 544 N N . MET A 1 68 ? 18.070 -33.160 -16.736 1.00 71.12 68 MET A N 1
ATOM 545 C CA . MET A 1 68 ? 17.081 -32.385 -15.979 1.00 71.12 68 MET A CA 1
ATOM 546 C C . MET A 1 68 ? 15.655 -32.909 -16.223 1.00 71.12 68 MET A C 1
ATOM 548 O O . MET A 1 68 ? 14.949 -32.518 -17.156 1.00 71.12 68 MET A O 1
ATOM 552 N N . SER A 1 69 ? 15.196 -33.787 -15.321 1.00 71.38 69 SER A N 1
ATOM 553 C CA . SER A 1 69 ? 13.790 -34.221 -15.247 1.00 71.38 69 SER A CA 1
ATOM 554 C C . SER A 1 69 ? 12.831 -33.021 -15.255 1.00 71.38 69 SER A C 1
ATOM 556 O O . SER A 1 69 ? 13.140 -31.966 -14.700 1.00 71.38 69 SER A O 1
ATOM 558 N N . GLY A 1 70 ? 11.634 -33.172 -15.834 1.00 70.50 70 GLY A N 1
ATOM 559 C CA . GLY A 1 70 ? 10.657 -32.078 -15.937 1.00 70.50 70 GLY A CA 1
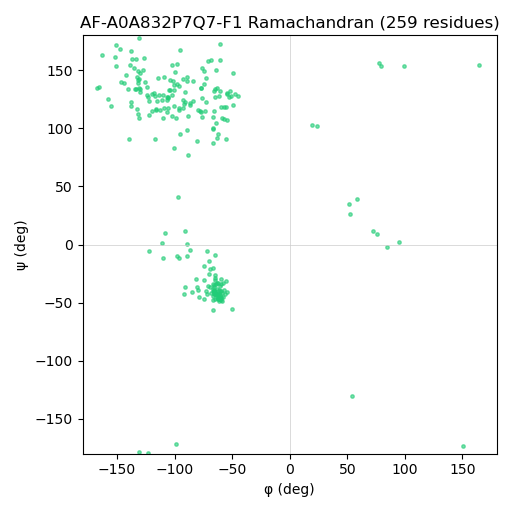ATOM 560 C C . GLY A 1 70 ? 10.301 -31.426 -14.593 1.00 70.50 70 GLY A C 1
ATOM 561 O O . GLY A 1 70 ? 10.090 -30.217 -14.543 1.00 70.50 70 GLY A O 1
ATOM 562 N N . ILE A 1 71 ? 10.326 -32.204 -13.506 1.00 67.69 71 ILE A N 1
ATOM 563 C CA . ILE A 1 71 ? 10.122 -31.727 -12.130 1.00 67.69 71 ILE A CA 1
ATOM 564 C C . ILE A 1 71 ? 11.340 -30.927 -11.633 1.00 67.69 71 ILE A C 1
ATOM 566 O O . ILE A 1 71 ? 11.179 -29.876 -11.021 1.00 67.69 71 ILE A O 1
ATOM 570 N N . MET A 1 72 ? 12.561 -31.366 -11.952 1.00 74.12 72 MET A N 1
ATOM 571 C CA . MET A 1 72 ? 13.792 -30.634 -11.622 1.00 74.12 72 MET A CA 1
ATOM 572 C C . MET A 1 72 ? 13.823 -29.266 -12.320 1.00 74.12 72 MET A C 1
ATOM 574 O O . MET A 1 72 ? 14.125 -28.258 -11.683 1.00 74.12 72 MET A O 1
ATOM 578 N N . ARG A 1 73 ? 13.419 -29.203 -13.599 1.00 73.31 73 ARG A N 1
ATOM 579 C CA . ARG A 1 73 ? 13.292 -27.934 -14.340 1.00 73.31 73 ARG A CA 1
ATOM 580 C C . ARG A 1 73 ? 12.288 -26.980 -13.677 1.00 73.31 73 ARG A C 1
ATOM 582 O O . ARG A 1 73 ? 12.568 -25.789 -13.585 1.00 73.31 73 ARG A O 1
ATOM 589 N N . PHE A 1 74 ? 11.162 -27.491 -13.165 1.00 75.81 74 PHE A N 1
ATOM 590 C CA . PHE A 1 74 ? 10.176 -26.684 -12.432 1.00 75.81 74 PHE A CA 1
ATOM 591 C C . PHE A 1 74 ? 10.773 -26.048 -11.168 1.00 75.81 74 PHE A C 1
ATOM 593 O O . PHE A 1 74 ? 10.616 -24.846 -10.968 1.00 75.81 74 PHE A O 1
ATOM 600 N N . PHE A 1 75 ? 11.518 -26.807 -10.356 1.00 77.50 75 PHE A N 1
ATOM 601 C CA . PHE A 1 75 ? 12.180 -26.255 -9.167 1.00 77.50 75 PHE A CA 1
ATOM 602 C C . PHE A 1 75 ? 13.282 -25.243 -9.502 1.00 77.50 75 PHE A C 1
ATOM 604 O O . PHE A 1 75 ? 13.399 -24.237 -8.808 1.00 77.50 75 PHE A O 1
ATOM 611 N N . VAL A 1 76 ? 14.049 -25.452 -10.578 1.00 79.25 76 VAL A N 1
ATOM 612 C CA . VAL A 1 76 ? 15.062 -24.484 -11.040 1.00 79.25 76 VAL A CA 1
ATOM 613 C C . VAL A 1 76 ? 14.417 -23.174 -11.508 1.00 79.25 76 VAL A C 1
ATOM 615 O O . VAL A 1 76 ? 14.894 -22.097 -11.155 1.00 79.25 76 VAL A O 1
ATOM 618 N N . VAL A 1 77 ? 13.305 -23.245 -12.247 1.00 80.50 77 VAL A N 1
ATOM 619 C CA . VAL A 1 77 ? 12.537 -22.058 -12.663 1.00 80.50 77 VAL A CA 1
ATOM 620 C C . VAL A 1 77 ? 11.907 -21.355 -11.455 1.00 80.50 77 VAL A C 1
ATOM 622 O O . VAL A 1 77 ? 12.008 -20.136 -11.347 1.00 80.50 77 VAL A O 1
ATOM 625 N N . LEU A 1 78 ? 11.332 -22.098 -10.505 1.00 78.44 78 LEU A N 1
ATOM 626 C CA . LEU A 1 78 ? 10.784 -21.538 -9.265 1.00 78.44 78 LEU A CA 1
ATOM 627 C C . LEU A 1 78 ? 11.863 -20.809 -8.443 1.00 78.44 78 LEU A C 1
ATOM 629 O O . LEU A 1 78 ? 11.637 -19.686 -7.997 1.00 78.44 78 LEU A O 1
ATOM 633 N N . LEU A 1 79 ? 13.048 -21.413 -8.297 1.00 78.06 79 LEU A N 1
ATOM 634 C CA . LEU A 1 79 ? 14.189 -20.824 -7.591 1.00 78.06 79 LEU A CA 1
ATOM 635 C C . LEU A 1 79 ? 14.689 -19.537 -8.265 1.00 78.06 79 LEU A C 1
ATOM 637 O O . LEU A 1 79 ? 15.039 -18.588 -7.569 1.00 78.06 79 LEU A O 1
ATOM 641 N N . LEU A 1 80 ? 14.693 -19.488 -9.603 1.00 78.00 80 LEU A N 1
ATOM 642 C CA . LEU A 1 80 ? 15.026 -18.282 -10.369 1.00 78.00 80 LEU A CA 1
ATOM 643 C C . LEU A 1 80 ? 13.996 -17.164 -10.170 1.00 78.00 80 LEU A C 1
ATOM 645 O O . LEU A 1 80 ? 14.375 -16.005 -10.047 1.00 78.00 80 LEU A O 1
ATOM 649 N N . ILE A 1 81 ? 12.705 -17.493 -10.118 1.00 72.69 81 ILE A N 1
ATOM 650 C CA . ILE A 1 81 ? 11.625 -16.499 -10.043 1.00 72.69 81 ILE A CA 1
ATOM 651 C C . ILE A 1 81 ? 11.591 -15.770 -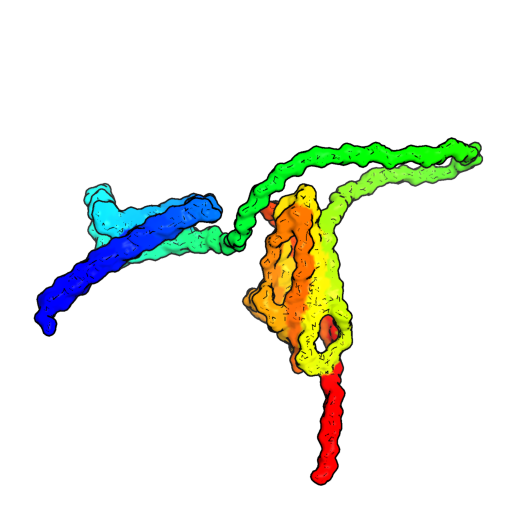8.684 1.00 72.69 81 ILE A C 1
ATOM 653 O O . ILE A 1 81 ? 11.342 -14.564 -8.657 1.00 72.69 81 ILE A O 1
ATOM 657 N N . ILE A 1 82 ? 11.889 -16.456 -7.573 1.00 73.69 82 ILE A N 1
ATOM 658 C CA . ILE A 1 82 ? 11.868 -15.887 -6.206 1.00 73.69 82 ILE A CA 1
ATOM 659 C C . ILE A 1 82 ? 12.646 -14.552 -6.078 1.00 73.69 82 ILE A C 1
ATOM 661 O O . ILE A 1 82 ? 12.036 -13.561 -5.667 1.00 73.69 82 ILE A O 1
ATOM 665 N N . PRO A 1 83 ? 13.942 -14.449 -6.447 1.00 64.50 83 PRO A N 1
ATOM 666 C CA . PRO A 1 83 ? 14.682 -13.184 -6.378 1.00 64.50 83 PRO A CA 1
ATOM 667 C C . PRO A 1 83 ? 14.214 -12.129 -7.393 1.00 64.50 83 PRO A C 1
ATOM 669 O O . PRO A 1 83 ? 14.438 -10.942 -7.166 1.00 64.50 83 PRO A O 1
ATOM 672 N N . GLY A 1 84 ? 13.538 -12.517 -8.482 1.00 60.69 84 GLY A N 1
ATOM 673 C CA . GLY A 1 84 ? 12.932 -11.562 -9.416 1.00 60.69 84 GLY A CA 1
ATOM 674 C C . GLY A 1 84 ? 11.782 -10.781 -8.771 1.00 60.69 84 GLY A C 1
ATOM 675 O O . GLY A 1 84 ? 11.733 -9.554 -8.871 1.00 60.69 84 GLY A O 1
ATOM 676 N N . PHE A 1 85 ? 10.910 -11.473 -8.028 1.00 59.16 85 PHE A N 1
ATOM 677 C CA . PHE A 1 85 ? 9.778 -10.853 -7.325 1.00 59.16 85 PHE A CA 1
ATOM 678 C C . PHE A 1 85 ? 10.194 -9.972 -6.137 1.00 59.16 85 PHE A C 1
ATOM 680 O O . PHE A 1 85 ? 9.495 -9.011 -5.826 1.00 59.16 85 PHE A O 1
ATOM 687 N N . ALA A 1 86 ? 11.360 -10.215 -5.529 1.00 55.31 86 ALA A N 1
ATOM 688 C CA . ALA A 1 86 ? 11.887 -9.401 -4.427 1.00 55.31 86 ALA A CA 1
ATOM 689 C C . ALA A 1 86 ? 12.238 -7.944 -4.814 1.00 55.31 86 ALA A C 1
ATOM 691 O O . ALA A 1 86 ? 12.542 -7.137 -3.938 1.00 55.31 86 ALA A O 1
ATOM 692 N N . THR A 1 87 ? 12.212 -7.600 -6.109 1.00 49.91 87 THR A N 1
ATOM 693 C CA . THR A 1 87 ? 12.548 -6.258 -6.629 1.00 49.91 87 THR A CA 1
ATOM 694 C C . THR A 1 87 ? 11.351 -5.487 -7.200 1.00 49.91 87 THR A C 1
ATOM 696 O O . THR A 1 87 ? 11.519 -4.361 -7.672 1.00 49.91 87 THR A O 1
ATOM 699 N N . ILE A 1 88 ? 10.140 -6.059 -7.160 1.00 50.56 88 ILE A N 1
ATOM 700 C CA . ILE A 1 88 ? 8.933 -5.419 -7.701 1.00 50.56 88 ILE A CA 1
ATOM 701 C C . ILE A 1 88 ? 8.399 -4.400 -6.688 1.00 50.56 88 ILE A C 1
ATOM 703 O O . ILE A 1 88 ? 7.554 -4.704 -5.851 1.00 50.56 88 ILE A O 1
ATOM 707 N N . SER A 1 89 ? 8.880 -3.162 -6.790 1.00 56.38 89 SER A N 1
ATOM 708 C CA . SER A 1 89 ? 8.148 -2.009 -6.267 1.00 56.38 89 SER A CA 1
ATOM 709 C C . SER A 1 89 ? 7.021 -1.705 -7.251 1.00 56.38 89 SER A C 1
ATOM 711 O O . SER A 1 89 ? 7.309 -1.329 -8.388 1.00 56.38 89 SER A O 1
ATOM 713 N N . TRP A 1 90 ? 5.758 -1.876 -6.844 1.00 47.47 90 TRP A N 1
ATOM 714 C CA . TRP A 1 90 ? 4.622 -1.455 -7.668 1.00 47.47 90 TRP A CA 1
ATOM 715 C C . TRP A 1 90 ? 4.779 0.021 -8.042 1.00 47.47 90 TRP A C 1
ATOM 717 O O . TRP A 1 90 ? 5.103 0.859 -7.198 1.00 47.47 90 TRP A O 1
ATOM 727 N N . LYS A 1 91 ? 4.621 0.307 -9.333 1.00 40.94 91 LYS A N 1
ATOM 728 C CA . LYS A 1 91 ? 4.872 1.612 -9.930 1.00 40.94 91 LYS A CA 1
ATOM 729 C C . LYS A 1 91 ? 3.653 1.960 -10.772 1.00 40.94 91 LYS A C 1
ATOM 731 O O . LYS A 1 91 ? 3.405 1.315 -11.786 1.00 40.94 91 LYS A O 1
ATOM 736 N N . ASP A 1 92 ? 2.870 2.923 -10.303 1.00 43.78 92 ASP A N 1
ATOM 737 C CA . ASP A 1 92 ? 1.618 3.292 -10.956 1.00 43.78 92 ASP A CA 1
ATOM 738 C C . ASP A 1 92 ? 1.874 3.888 -12.345 1.00 43.78 92 ASP A C 1
ATOM 740 O O . ASP A 1 92 ? 2.726 4.761 -12.529 1.00 43.78 92 ASP A O 1
ATOM 744 N N . THR A 1 93 ? 1.131 3.399 -13.335 1.00 38.78 93 THR A N 1
ATOM 745 C CA . THR A 1 93 ? 1.260 3.805 -14.737 1.00 38.78 93 THR A CA 1
ATOM 746 C C . THR A 1 93 ? 0.630 5.179 -14.965 1.00 38.78 93 THR A C 1
ATOM 748 O O . THR A 1 93 ? -0.596 5.292 -14.991 1.00 38.78 93 THR A O 1
ATOM 751 N N . THR A 1 94 ? 1.437 6.213 -15.220 1.00 34.94 94 THR A N 1
ATOM 752 C CA . THR A 1 94 ? 0.943 7.512 -15.710 1.00 34.94 94 THR A CA 1
ATOM 753 C C . THR A 1 94 ? 1.139 7.668 -17.220 1.00 34.94 94 THR A C 1
ATOM 755 O O . THR A 1 94 ? 2.181 7.348 -17.794 1.00 34.94 94 THR A O 1
ATOM 758 N N . VAL A 1 95 ? 0.077 8.124 -17.891 1.00 36.44 95 VAL A N 1
ATOM 759 C CA . VAL A 1 95 ? 0.006 8.249 -19.352 1.00 36.44 95 VAL A CA 1
ATOM 760 C C . VAL A 1 95 ? 0.643 9.566 -19.783 1.00 36.44 95 VAL A C 1
ATOM 762 O O . VAL A 1 95 ? 0.228 10.637 -19.348 1.00 36.44 95 VAL A O 1
ATOM 765 N N . ASN A 1 96 ? 1.639 9.493 -20.664 1.00 40.00 96 ASN A N 1
ATOM 766 C CA . ASN A 1 96 ? 2.379 10.670 -21.100 1.00 40.00 96 ASN A CA 1
ATOM 767 C C . ASN A 1 96 ? 1.555 11.536 -22.075 1.00 40.00 96 ASN A C 1
ATOM 769 O O . ASN A 1 96 ? 0.921 11.023 -22.997 1.00 40.00 96 ASN A O 1
ATOM 773 N N . SER A 1 97 ? 1.597 12.859 -21.915 1.00 35.16 97 SER A N 1
ATOM 774 C CA . SER A 1 97 ? 1.106 13.819 -22.914 1.00 35.16 97 SER A CA 1
ATOM 775 C C . SER A 1 97 ? 2.056 15.003 -23.005 1.00 35.16 97 SER A C 1
ATOM 777 O O . SER A 1 97 ? 1.938 15.995 -22.290 1.00 35.16 97 SER A O 1
ATOM 779 N N . THR A 1 98 ? 3.021 14.866 -23.909 1.00 45.69 98 THR A N 1
ATOM 780 C CA . THR A 1 98 ? 3.962 15.916 -24.287 1.00 45.69 98 THR A CA 1
ATOM 781 C C . THR A 1 98 ? 3.220 17.109 -24.881 1.00 45.69 98 THR A C 1
ATOM 783 O O . THR A 1 98 ? 2.501 16.939 -25.860 1.00 45.69 98 THR A O 1
ATOM 786 N N . ASN A 1 99 ? 3.470 18.313 -24.368 1.00 35.22 99 ASN A N 1
ATOM 787 C CA . ASN A 1 99 ? 3.433 19.546 -25.158 1.00 35.22 99 ASN A CA 1
ATOM 788 C C . ASN A 1 99 ? 4.320 20.603 -24.492 1.00 35.22 99 ASN A C 1
ATOM 790 O O . ASN A 1 99 ? 4.096 20.982 -23.345 1.00 35.22 99 ASN A O 1
ATOM 794 N N . ALA A 1 100 ? 5.336 21.058 -25.221 1.00 42.62 100 ALA A N 1
ATOM 795 C CA . ALA A 1 100 ? 6.251 22.109 -24.796 1.00 42.62 100 ALA A CA 1
ATOM 796 C C . ALA A 1 100 ? 5.868 23.443 -25.447 1.00 42.62 100 ALA A C 1
ATOM 798 O O . ALA A 1 100 ? 5.627 23.467 -26.651 1.00 42.62 100 ALA A O 1
ATOM 799 N N . VAL A 1 101 ? 5.904 24.538 -24.680 1.00 33.41 101 VAL A N 1
ATOM 800 C CA . VAL A 1 101 ? 6.195 25.904 -25.159 1.00 33.41 101 VAL A CA 1
ATOM 801 C C . VAL A 1 101 ? 6.952 26.637 -24.040 1.00 33.41 101 VAL A C 1
ATOM 803 O O . VAL A 1 101 ? 6.650 26.454 -22.863 1.00 33.41 101 VAL A O 1
ATOM 806 N N . GLU A 1 102 ? 7.964 27.420 -24.412 1.00 34.09 102 GLU A N 1
ATOM 807 C CA . GLU A 1 102 ? 8.910 28.108 -23.521 1.00 34.09 102 GLU A CA 1
ATOM 808 C C . GLU A 1 102 ? 8.556 29.605 -23.271 1.00 34.09 102 GLU A C 1
ATOM 810 O O . GLU A 1 102 ? 7.561 30.118 -23.781 1.00 34.09 102 GLU A O 1
ATOM 815 N N . VAL A 1 103 ? 9.490 30.317 -22.609 1.00 34.59 103 VAL A N 1
ATOM 816 C CA . VAL A 1 103 ? 9.734 31.789 -22.597 1.00 34.59 103 VAL A CA 1
ATOM 817 C C . VAL A 1 103 ? 8.785 32.683 -21.727 1.00 34.59 103 VAL A C 1
ATOM 819 O O . VAL A 1 103 ? 7.730 32.220 -21.306 1.00 34.59 103 VAL A O 1
ATOM 822 N N . PRO A 1 104 ? 9.191 33.906 -21.280 1.00 39.03 104 PRO A N 1
ATOM 823 C CA . PRO A 1 104 ? 9.943 34.083 -20.024 1.00 39.03 104 PRO A CA 1
ATOM 824 C C . PRO A 1 104 ? 9.409 35.186 -19.065 1.00 39.03 104 PRO A C 1
ATOM 826 O O . PRO A 1 104 ? 8.455 35.906 -19.350 1.00 39.03 104 PRO A O 1
ATOM 829 N N . SER A 1 105 ? 10.111 35.371 -17.941 1.00 32.50 105 SER A N 1
ATOM 830 C CA . SER A 1 105 ? 9.877 36.385 -16.897 1.00 32.50 105 SER A CA 1
ATOM 831 C C . SER A 1 105 ? 10.200 37.841 -17.287 1.00 32.50 105 SER A C 1
ATOM 833 O O . SER A 1 105 ? 11.101 38.099 -18.084 1.00 32.50 105 SER A O 1
ATOM 835 N N . SER A 1 106 ? 9.592 38.803 -16.578 1.00 30.45 106 SER A N 1
ATOM 836 C CA . SER A 1 106 ? 10.110 40.175 -16.422 1.00 30.45 106 SER A CA 1
ATOM 837 C C . SER A 1 106 ? 9.862 40.724 -15.003 1.00 30.45 106 SER A C 1
ATOM 839 O O . SER A 1 106 ? 8.884 40.375 -14.347 1.00 30.45 106 SER A O 1
ATOM 841 N N . VAL A 1 107 ? 10.793 41.547 -14.507 1.00 36.62 107 VAL A N 1
ATOM 842 C CA . VAL A 1 107 ? 10.850 42.110 -13.139 1.00 36.62 107 VAL A CA 1
ATOM 843 C C . VAL A 1 107 ? 10.674 43.630 -13.200 1.00 36.62 107 VAL A C 1
ATOM 845 O O . VAL A 1 107 ? 11.249 44.239 -14.099 1.00 36.62 107 VAL A O 1
ATOM 848 N N . SER A 1 108 ? 9.986 44.259 -12.232 1.00 28.58 108 SER A N 1
ATOM 849 C CA . SER A 1 108 ? 10.156 45.701 -11.939 1.00 28.58 108 SER A CA 1
ATOM 850 C C . SER A 1 108 ? 9.513 46.159 -10.615 1.00 28.58 108 SER A C 1
ATOM 852 O O . SER A 1 108 ? 8.349 45.838 -10.381 1.00 28.58 108 SER A O 1
ATOM 854 N N . ASN A 1 109 ? 10.222 46.963 -9.797 1.00 30.95 109 ASN A N 1
ATOM 855 C CA . ASN A 1 109 ? 9.850 48.347 -9.389 1.00 30.95 109 ASN A CA 1
ATOM 856 C C . ASN A 1 109 ? 10.642 48.888 -8.161 1.00 30.95 109 ASN A C 1
ATOM 858 O O . ASN A 1 109 ? 11.135 48.123 -7.338 1.00 30.95 109 ASN A O 1
ATOM 862 N N . ASN A 1 110 ? 10.757 50.227 -8.059 1.00 30.78 110 ASN A N 1
ATOM 863 C CA . ASN A 1 110 ? 11.743 50.981 -7.247 1.00 30.78 110 ASN A CA 1
ATOM 864 C C . ASN A 1 110 ? 11.134 51.973 -6.206 1.00 30.78 110 ASN A C 1
ATOM 866 O O . ASN A 1 110 ? 9.940 52.265 -6.260 1.00 30.78 110 ASN A O 1
ATOM 870 N N . THR A 1 111 ? 12.031 52.678 -5.467 1.00 26.41 111 THR A N 1
ATOM 871 C CA . THR A 1 111 ? 11.895 54.021 -4.792 1.00 26.41 111 THR A CA 1
ATOM 872 C C . THR A 1 111 ? 11.141 54.056 -3.431 1.00 26.41 111 THR A C 1
ATOM 874 O O . THR A 1 111 ? 10.351 53.160 -3.179 1.00 26.41 111 THR A O 1
ATOM 877 N N . ILE A 1 112 ? 11.333 54.986 -2.461 1.00 29.59 112 ILE A N 1
ATOM 878 C CA . ILE A 1 112 ? 12.029 56.308 -2.339 1.00 29.59 112 ILE A CA 1
ATOM 879 C C . ILE A 1 112 ? 12.826 56.402 -0.995 1.00 29.59 112 ILE A C 1
ATOM 881 O O . ILE A 1 112 ? 12.478 55.713 -0.041 1.00 29.59 112 ILE A O 1
ATOM 885 N N . THR A 1 113 ? 13.826 57.300 -0.878 1.00 26.16 113 THR A N 1
ATOM 886 C CA . THR A 1 113 ? 14.622 57.602 0.348 1.00 26.16 113 THR A CA 1
ATOM 887 C C . THR A 1 113 ? 14.745 59.117 0.619 1.00 26.16 113 THR A C 1
ATOM 889 O O . THR A 1 113 ? 15.048 59.823 -0.336 1.00 26.16 113 THR A O 1
ATOM 892 N N . ILE A 1 114 ? 14.640 59.605 1.876 1.00 36.81 114 ILE A N 1
ATOM 893 C CA . ILE A 1 114 ? 15.456 60.707 2.489 1.00 36.81 114 ILE A CA 1
ATOM 894 C C . ILE A 1 114 ? 15.340 60.700 4.057 1.00 36.81 114 ILE A C 1
ATOM 896 O O . ILE A 1 114 ? 14.486 59.967 4.555 1.00 36.81 114 ILE A O 1
ATOM 900 N N . PRO A 1 115 ? 16.223 61.367 4.860 1.00 38.22 115 PRO A N 1
ATOM 901 C CA . PRO A 1 115 ? 16.800 60.746 6.076 1.00 38.22 115 PRO A CA 1
ATOM 902 C C . PRO A 1 115 ? 16.759 61.576 7.391 1.00 38.22 115 PRO A C 1
ATOM 904 O O . PRO A 1 115 ? 16.392 62.750 7.381 1.00 38.22 115 PRO A O 1
ATOM 907 N N . SER A 1 116 ? 17.237 61.000 8.512 1.00 28.75 116 SER A N 1
ATOM 908 C CA . SER A 1 116 ? 17.785 61.711 9.698 1.00 28.75 116 SER A CA 1
ATOM 909 C C . SER A 1 116 ? 18.566 60.776 10.653 1.00 28.75 116 SER A C 1
ATOM 911 O O . SER A 1 116 ? 18.096 59.691 10.975 1.00 28.75 116 SER A O 1
ATOM 913 N N . GLU A 1 117 ? 19.732 61.226 11.131 1.00 31.75 117 GLU A N 1
ATOM 914 C CA . GLU A 1 117 ? 20.676 60.609 12.101 1.00 31.75 117 GLU A CA 1
ATOM 915 C C . GLU A 1 117 ? 21.401 61.802 12.822 1.00 31.75 117 GLU A C 1
ATOM 917 O O . GLU A 1 117 ? 21.423 62.863 12.184 1.00 31.75 117 GLU A O 1
ATOM 922 N N . PRO A 1 118 ? 21.950 61.776 14.078 1.00 39.34 118 PRO A N 1
ATOM 923 C CA . PRO A 1 118 ? 22.443 60.645 14.891 1.00 39.34 118 PRO A CA 1
ATOM 924 C C . PRO A 1 118 ? 22.028 60.551 16.377 1.00 39.34 118 PRO A C 1
ATOM 926 O O . PRO A 1 118 ? 21.785 61.545 17.053 1.00 39.34 118 PRO A O 1
ATOM 929 N N . THR A 1 119 ? 22.141 59.338 16.939 1.00 27.59 119 THR A N 1
ATOM 930 C CA . THR A 1 119 ? 22.692 59.077 18.291 1.00 27.59 119 THR A CA 1
ATOM 931 C C . THR A 1 119 ? 23.162 57.618 18.374 1.00 27.59 119 THR A C 1
ATOM 933 O O . THR A 1 119 ? 22.400 56.697 18.095 1.00 27.59 119 THR A O 1
ATOM 936 N N . LEU A 1 120 ? 24.424 57.399 18.756 1.00 40.97 120 LEU A N 1
ATOM 937 C CA . LEU A 1 120 ? 25.054 56.075 18.821 1.00 40.97 120 LEU A CA 1
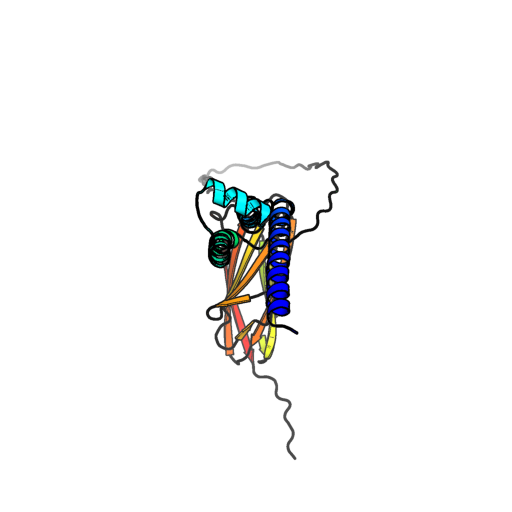ATOM 938 C C . LEU A 1 120 ? 24.625 55.287 20.070 1.00 40.97 120 LEU A C 1
ATOM 940 O O . LEU A 1 120 ? 25.039 55.630 21.176 1.00 40.97 120 LEU A O 1
ATOM 944 N N . VAL A 1 121 ? 23.915 54.166 19.893 1.00 30.38 121 VAL A N 1
ATOM 945 C CA . VAL A 1 121 ? 23.832 53.089 20.897 1.00 30.38 121 VAL A CA 1
ATOM 946 C C . VAL A 1 121 ? 23.930 51.721 20.208 1.00 30.38 121 VAL A C 1
ATOM 948 O O . VAL A 1 121 ? 23.146 51.412 19.320 1.00 30.38 121 VAL A O 1
ATOM 951 N N . ALA A 1 122 ? 24.924 50.933 20.632 1.00 29.09 122 ALA A N 1
ATOM 952 C CA . ALA A 1 122 ? 25.131 49.492 20.423 1.00 29.09 122 ALA A CA 1
ATOM 953 C C . ALA A 1 122 ? 24.467 48.807 19.202 1.00 29.09 122 ALA A C 1
ATOM 955 O O . ALA A 1 122 ? 23.324 48.363 19.254 1.00 29.09 122 ALA A O 1
ATOM 956 N N . LYS A 1 123 ? 25.275 48.555 18.162 1.00 29.36 123 LYS A N 1
ATOM 957 C CA . LYS A 1 123 ? 25.013 47.577 17.091 1.00 29.36 123 LYS A CA 1
ATOM 958 C C . LYS A 1 123 ? 24.749 46.171 17.672 1.00 29.36 123 LYS A C 1
ATOM 960 O O . LYS A 1 123 ? 25.693 45.576 18.199 1.00 29.36 123 LYS A O 1
ATOM 965 N N . PRO A 1 124 ? 23.567 45.561 17.469 1.00 27.73 124 PRO A N 1
ATOM 966 C CA . PRO A 1 124 ? 23.449 44.113 17.447 1.00 27.73 124 PRO A CA 1
ATOM 967 C C . PRO A 1 124 ? 24.064 43.643 16.128 1.00 27.73 124 PRO A C 1
ATOM 969 O O . PRO A 1 124 ? 23.583 43.974 15.043 1.00 27.73 124 PRO A O 1
ATOM 972 N N . THR A 1 125 ? 25.163 42.896 16.195 1.00 25.98 125 THR A N 1
ATOM 973 C CA . THR A 1 125 ? 25.641 42.168 15.019 1.00 25.98 125 THR A CA 1
ATOM 974 C C . THR A 1 125 ? 24.603 41.100 14.704 1.00 25.98 125 THR A C 1
ATOM 976 O O . THR A 1 125 ? 24.484 40.130 15.449 1.00 25.98 125 THR A O 1
ATOM 979 N N . LEU A 1 126 ? 23.866 41.269 13.603 1.00 29.14 126 LEU A N 1
ATOM 980 C CA . LEU A 1 126 ? 23.163 40.161 12.968 1.00 29.14 126 LEU A CA 1
ATOM 981 C C . LEU A 1 126 ? 24.223 39.205 12.421 1.00 29.14 126 LEU A C 1
ATOM 983 O O . LEU A 1 126 ? 24.671 39.319 11.280 1.00 29.14 126 LEU A O 1
ATOM 987 N N . THR A 1 127 ? 24.666 38.288 13.279 1.00 28.06 127 THR A N 1
ATOM 988 C CA . THR A 1 127 ? 25.271 37.034 12.845 1.00 28.06 127 THR A CA 1
ATOM 989 C C . THR A 1 127 ? 24.297 36.399 11.854 1.00 28.06 127 THR A C 1
ATOM 991 O O . THR A 1 127 ? 23.106 36.347 12.169 1.00 28.06 127 THR A O 1
ATOM 994 N N . PRO A 1 128 ? 24.742 35.935 10.674 1.00 31.03 128 PRO A N 1
ATOM 995 C CA . PRO A 1 128 ? 23.893 35.145 9.799 1.00 31.03 128 PRO A CA 1
ATOM 996 C C . PRO A 1 128 ? 23.517 33.855 10.531 1.00 31.03 128 PRO A C 1
ATOM 998 O O . PRO A 1 128 ? 24.294 32.902 10.565 1.00 31.03 128 PRO A O 1
ATOM 1001 N N . THR A 1 129 ? 22.350 33.852 11.175 1.00 31.16 129 THR A N 1
ATOM 1002 C CA . THR A 1 129 ? 21.747 32.633 11.702 1.00 31.16 129 THR A CA 1
ATOM 1003 C C . THR A 1 129 ? 21.389 31.786 10.499 1.00 31.16 129 THR A C 1
ATOM 1005 O O . THR A 1 129 ? 20.424 32.082 9.800 1.00 31.16 129 THR A O 1
ATOM 1008 N N . GLU A 1 130 ? 22.270 30.821 10.246 1.00 34.75 130 GLU A N 1
ATOM 1009 C CA . GLU A 1 130 ? 22.039 29.533 9.606 1.00 34.75 130 GLU A CA 1
ATOM 1010 C C . GLU A 1 130 ? 20.754 29.473 8.777 1.00 34.75 130 GLU A C 1
ATOM 1012 O O . GLU A 1 130 ? 19.649 29.376 9.308 1.00 34.75 130 GLU A O 1
ATOM 1017 N N . GLN A 1 131 ? 20.936 29.559 7.458 1.00 32.66 131 GLN A N 1
ATOM 1018 C CA . GLN A 1 131 ? 19.893 29.416 6.452 1.00 32.66 131 GLN A CA 1
ATOM 1019 C C . GLN A 1 131 ? 19.175 28.074 6.638 1.00 32.66 131 GLN A C 1
ATOM 1021 O O . GLN A 1 131 ? 19.555 27.068 6.042 1.00 32.66 131 GLN A O 1
ATOM 1026 N N . THR A 1 132 ? 18.110 28.069 7.439 1.00 39.78 132 THR A N 1
ATOM 1027 C CA . THR A 1 132 ? 17.087 27.032 7.379 1.00 39.78 132 THR A CA 1
ATOM 1028 C C . THR A 1 132 ? 16.537 27.069 5.961 1.00 39.78 132 THR A C 1
ATOM 1030 O O . THR A 1 132 ? 15.885 28.043 5.576 1.00 39.78 132 THR A O 1
ATOM 1033 N N . GLU A 1 133 ? 16.857 26.041 5.171 1.00 42.72 133 GLU A N 1
ATOM 1034 C CA . GLU A 1 133 ? 16.266 25.816 3.850 1.00 42.72 133 GLU A CA 1
ATOM 1035 C C . GLU A 1 133 ? 14.746 26.031 3.962 1.00 42.72 133 GLU A C 1
ATOM 1037 O O . GLU A 1 133 ? 14.125 25.464 4.869 1.00 42.72 133 GLU A O 1
ATOM 1042 N N . PRO A 1 134 ? 14.124 26.871 3.113 1.00 42.09 134 PRO A N 1
ATOM 1043 C CA . PRO A 1 134 ? 12.699 27.142 3.232 1.00 42.09 134 PRO A CA 1
ATOM 1044 C C . PRO A 1 134 ? 11.928 25.828 3.075 1.00 42.09 134 PRO A C 1
ATOM 1046 O O . PRO A 1 134 ? 12.025 25.186 2.026 1.00 42.09 134 PRO A O 1
ATOM 1049 N N . SER A 1 135 ? 11.184 25.438 4.122 1.00 55.22 135 SER A N 1
ATOM 1050 C CA . SER A 1 135 ? 10.372 24.214 4.134 1.00 55.22 135 SER A CA 1
ATOM 1051 C C . SER A 1 135 ? 9.531 24.166 2.861 1.00 55.22 135 SER A C 1
ATOM 1053 O O . SER A 1 135 ? 8.821 25.113 2.515 1.00 55.22 135 SER A O 1
ATOM 1055 N N . SER A 1 136 ? 9.751 23.103 2.090 1.00 50.72 136 SER A N 1
ATOM 1056 C CA . SER A 1 136 ? 9.547 23.132 0.637 1.00 50.72 136 SER A CA 1
ATOM 1057 C C . SER A 1 136 ? 8.325 22.349 0.160 1.00 50.72 136 SER A C 1
ATOM 1059 O O . SER A 1 136 ? 8.121 22.193 -1.044 1.00 50.72 136 SER A O 1
ATOM 1061 N N . ALA A 1 137 ? 7.494 21.922 1.108 1.00 50.97 137 ALA A N 1
ATOM 1062 C CA . ALA A 1 137 ? 6.115 21.519 0.905 1.00 50.97 137 ALA A CA 1
ATOM 1063 C C . ALA A 1 137 ? 5.233 22.244 1.931 1.00 50.97 137 ALA A C 1
ATOM 1065 O O . ALA A 1 137 ? 5.647 22.488 3.061 1.00 50.97 137 ALA A O 1
ATOM 1066 N N . SER A 1 138 ? 3.998 22.558 1.543 1.00 50.78 138 SER A N 1
ATOM 1067 C CA . SER A 1 138 ? 2.953 22.924 2.499 1.00 50.78 138 SER A CA 1
ATOM 1068 C C . SER A 1 138 ? 2.143 21.665 2.772 1.00 50.78 138 SER A C 1
ATOM 1070 O O . SER A 1 138 ? 1.530 21.122 1.847 1.00 50.78 138 SER A O 1
ATOM 1072 N N . ILE A 1 139 ? 2.179 21.195 4.017 1.00 58.19 139 ILE A N 1
ATOM 1073 C CA . ILE A 1 139 ? 1.339 20.105 4.512 1.00 58.19 139 ILE A CA 1
ATOM 1074 C C . ILE A 1 139 ? 0.449 20.695 5.593 1.00 58.19 139 ILE A C 1
ATOM 1076 O O . ILE A 1 139 ? 0.947 21.161 6.615 1.00 58.19 139 ILE A O 1
ATOM 1080 N N . ASP A 1 140 ? -0.855 20.686 5.345 1.00 58.47 140 ASP A N 1
ATOM 1081 C CA . ASP A 1 140 ? -1.849 21.216 6.271 1.00 58.47 140 ASP A CA 1
ATOM 1082 C C . ASP A 1 140 ? -2.975 20.196 6.465 1.00 58.47 140 ASP A C 1
ATOM 1084 O O . ASP A 1 140 ? -3.339 19.467 5.538 1.00 58.47 140 ASP A O 1
ATOM 1088 N N . LEU A 1 141 ? -3.492 20.099 7.688 1.00 57.69 141 LEU A N 1
ATOM 1089 C CA . LEU A 1 141 ? -4.441 19.067 8.089 1.00 57.69 141 LEU A CA 1
ATOM 1090 C C . LEU A 1 141 ? -5.613 19.684 8.837 1.00 57.69 141 LEU A C 1
ATOM 1092 O O . LEU A 1 141 ? -5.469 20.154 9.965 1.00 57.69 141 LEU A O 1
ATOM 1096 N N . HIS A 1 142 ? -6.799 19.554 8.247 1.00 60.94 142 HIS A N 1
ATOM 1097 C CA . HIS A 1 142 ? -8.045 20.016 8.846 1.00 60.94 142 HIS A CA 1
ATOM 1098 C C . HIS A 1 142 ? -9.073 18.888 8.904 1.00 60.94 142 HIS A C 1
ATOM 1100 O O . HIS A 1 142 ? -9.230 18.102 7.968 1.00 60.94 142 HIS A O 1
ATOM 1106 N N . ALA A 1 143 ? -9.800 18.818 10.015 1.00 56.44 143 ALA A N 1
ATOM 1107 C CA . ALA A 1 143 ? -11.036 18.050 10.111 1.00 56.44 143 ALA A CA 1
ATOM 1108 C C . ALA A 1 143 ? -12.214 18.979 9.792 1.00 56.44 143 ALA A C 1
ATOM 1110 O O . ALA A 1 143 ? -12.207 20.137 10.207 1.00 56.44 143 ALA A O 1
ATOM 1111 N N . GLU A 1 144 ? -13.240 18.488 9.092 1.00 60.94 144 GLU A N 1
ATOM 1112 C CA . GLU A 1 144 ? -14.412 19.319 8.761 1.00 60.94 144 GLU A CA 1
ATOM 1113 C C . GLU A 1 144 ? -15.156 19.793 10.027 1.00 60.94 144 GLU A C 1
ATOM 1115 O O . GLU A 1 144 ? -15.715 20.890 10.066 1.00 60.94 144 GLU A O 1
ATOM 1120 N N . LYS A 1 145 ? -15.156 18.957 11.074 1.00 67.06 145 LYS A N 1
ATOM 1121 C CA . LYS A 1 145 ? -15.771 19.193 12.390 1.00 67.06 145 LYS A CA 1
ATOM 1122 C C . LYS A 1 145 ? -14.937 18.500 13.477 1.00 67.06 145 LYS A C 1
ATOM 1124 O O . LYS A 1 145 ? -14.079 17.675 13.178 1.00 67.06 145 LYS A O 1
ATOM 1129 N N . THR A 1 146 ? -15.207 18.816 14.743 1.00 72.00 146 THR A N 1
ATOM 1130 C CA . THR A 1 146 ? -14.539 18.222 15.926 1.00 72.00 146 THR A CA 1
ATOM 1131 C C . THR A 1 146 ? -15.500 17.553 16.917 1.00 72.00 146 THR A C 1
ATOM 1133 O O . THR A 1 146 ? -15.056 16.924 17.877 1.00 72.00 146 THR A O 1
ATOM 1136 N N . ASN A 1 147 ? -16.810 17.670 16.681 1.00 71.50 147 ASN A N 1
ATOM 1137 C CA . ASN A 1 147 ? -17.873 17.071 17.487 1.00 71.50 147 ASN A CA 1
ATOM 1138 C C . ASN A 1 147 ? -18.737 16.199 16.574 1.00 71.50 147 ASN A C 1
ATOM 1140 O O . ASN A 1 147 ? -19.218 16.697 15.555 1.00 71.50 147 ASN A O 1
ATOM 1144 N N . PHE A 1 148 ? -18.927 14.936 16.948 1.00 79.38 148 PHE A N 1
ATOM 1145 C CA . PHE A 1 148 ? -19.608 13.922 16.139 1.00 79.38 148 PHE A CA 1
ATOM 1146 C C . PHE A 1 148 ? -20.542 13.061 16.986 1.00 79.38 148 PHE A C 1
ATOM 1148 O O . PHE A 1 148 ? -20.471 13.047 18.216 1.00 79.38 148 PHE A O 1
ATOM 1155 N N . VAL A 1 149 ? -21.404 12.305 16.321 1.00 82.31 149 VAL A N 1
ATOM 1156 C CA . VAL A 1 149 ? -22.264 11.285 16.921 1.00 82.31 149 VAL A CA 1
ATOM 1157 C C . VAL A 1 149 ? -21.652 9.893 16.723 1.00 82.31 149 VAL A C 1
ATOM 1159 O O . VAL A 1 149 ? -20.994 9.619 15.721 1.00 82.31 149 VAL A O 1
ATOM 1162 N N . LYS A 1 150 ? -21.874 8.970 17.664 1.00 83.62 150 LYS A N 1
ATOM 1163 C CA . LYS A 1 150 ? -21.513 7.553 17.488 1.00 83.62 150 LYS A CA 1
ATOM 1164 C C . LYS A 1 150 ? -22.100 6.988 16.182 1.00 83.62 150 LYS A C 1
ATOM 1166 O O . LYS A 1 150 ? -23.310 7.029 15.971 1.00 83.62 150 LYS A O 1
ATOM 1171 N N . GLY A 1 151 ? -21.247 6.395 15.351 1.00 78.69 151 GLY A N 1
ATOM 1172 C CA . GLY A 1 151 ? -21.592 5.863 14.029 1.00 78.69 151 GLY A CA 1
ATOM 1173 C C . GLY A 1 151 ? -21.566 6.893 12.893 1.00 78.69 151 GLY A C 1
ATOM 1174 O O . GLY A 1 151 ? -21.790 6.513 11.748 1.00 78.69 151 GLY A O 1
ATOM 1175 N N . GLU A 1 152 ? -21.284 8.168 13.175 1.00 80.00 152 GLU A N 1
ATOM 1176 C CA . GLU A 1 152 ? -21.031 9.184 12.150 1.00 80.00 152 GLU A CA 1
ATOM 1177 C C . GLU A 1 152 ? -19.659 8.955 11.490 1.00 80.00 152 GLU A C 1
ATOM 1179 O O . GLU A 1 152 ? -18.698 8.533 12.144 1.00 80.00 152 GLU A O 1
ATOM 1184 N N . GLU A 1 153 ? -19.572 9.217 10.182 1.00 82.31 153 GLU A N 1
ATOM 1185 C CA . GLU A 1 153 ? -18.312 9.178 9.439 1.00 82.31 153 GLU A CA 1
ATOM 1186 C C . GLU A 1 153 ? -17.600 10.534 9.543 1.00 82.31 153 GLU A C 1
ATOM 1188 O O . GLU A 1 153 ? -18.113 11.571 9.125 1.00 82.31 153 GLU A O 1
ATOM 1193 N N . ILE A 1 154 ? -16.395 10.506 10.103 1.00 82.62 154 ILE A N 1
ATOM 1194 C CA . ILE A 1 154 ? -15.516 11.650 10.319 1.00 82.62 154 ILE A CA 1
ATOM 1195 C C . ILE A 1 154 ? -14.595 11.790 9.110 1.00 82.62 154 ILE A C 1
ATOM 1197 O O . ILE A 1 154 ? -13.815 10.879 8.829 1.00 82.62 154 ILE A O 1
ATOM 1201 N N . LEU A 1 155 ? -14.652 12.938 8.431 1.00 82.94 155 LEU A N 1
ATOM 1202 C CA . LEU A 1 155 ? -13.789 13.261 7.297 1.00 82.94 155 LEU A CA 1
ATOM 1203 C C . LEU A 1 155 ? -12.629 14.178 7.719 1.00 82.94 155 LEU A C 1
ATOM 1205 O O . LEU A 1 155 ? -12.839 15.317 8.148 1.00 82.94 155 LEU A O 1
ATOM 1209 N N . PHE A 1 156 ? -11.401 13.695 7.535 1.00 77.88 156 PHE A N 1
ATOM 1210 C CA . PHE A 1 156 ? -10.169 14.481 7.631 1.00 77.88 156 PHE A CA 1
ATOM 1211 C C . PHE A 1 156 ? -9.633 14.772 6.236 1.00 77.88 156 PHE A C 1
ATOM 1213 O O . PHE A 1 156 ? -9.660 13.895 5.370 1.00 77.88 156 PHE A O 1
ATOM 1220 N N . LYS A 1 157 ? -9.100 15.978 6.040 1.00 79.06 157 LYS A N 1
ATOM 1221 C CA . LYS A 1 157 ? -8.462 16.403 4.794 1.00 79.06 157 LYS A CA 1
ATOM 1222 C C . LYS A 1 157 ? -7.030 16.828 5.077 1.00 79.06 157 LYS A C 1
ATOM 1224 O O . LYS A 1 157 ? -6.797 17.837 5.739 1.00 79.06 157 LYS A O 1
ATOM 1229 N N . LEU A 1 158 ? -6.089 16.032 4.582 1.00 76.81 158 LEU A N 1
ATOM 1230 C CA . LEU A 1 158 ? -4.666 16.346 4.578 1.00 76.81 158 LEU A CA 1
ATOM 1231 C C . LEU A 1 158 ? -4.295 16.881 3.192 1.00 76.81 158 LEU A C 1
ATOM 1233 O O . LEU A 1 158 ? -4.253 16.113 2.232 1.00 76.81 158 LEU A O 1
ATOM 1237 N N . SER A 1 159 ? -4.020 18.174 3.082 1.00 75.81 159 SER A N 1
ATOM 1238 C CA . SER A 1 159 ? -3.564 18.792 1.837 1.00 75.81 159 SER A CA 1
ATOM 1239 C C . SER A 1 159 ? -2.039 18.769 1.789 1.00 75.81 159 SER A C 1
ATOM 1241 O O . SER A 1 159 ? -1.383 19.312 2.676 1.00 75.81 159 SER A O 1
ATOM 1243 N N . ALA A 1 160 ? -1.466 18.158 0.750 1.00 83.94 160 ALA A N 1
ATOM 1244 C CA . ALA A 1 160 ? -0.025 18.141 0.503 1.00 83.94 160 ALA A CA 1
ATOM 1245 C C . ALA A 1 160 ? 0.280 18.699 -0.893 1.00 83.94 160 ALA A C 1
ATOM 1247 O O . ALA A 1 160 ? -0.296 18.243 -1.884 1.00 83.94 160 ALA A O 1
ATOM 1248 N N . VAL A 1 161 ? 1.192 19.673 -0.983 1.00 84.88 161 VAL A N 1
ATOM 1249 C CA . VAL A 1 161 ? 1.538 20.361 -2.242 1.00 84.88 161 VAL A CA 1
ATOM 1250 C C . VAL A 1 161 ? 3.023 20.222 -2.564 1.00 84.88 161 VAL A C 1
ATOM 1252 O O . VAL A 1 161 ? 3.869 20.640 -1.776 1.00 84.88 161 VAL A O 1
ATOM 1255 N N . ASN A 1 162 ? 3.334 19.686 -3.748 1.00 87.25 162 ASN A N 1
ATOM 1256 C CA . ASN A 1 162 ? 4.686 19.661 -4.301 1.00 87.25 162 ASN A CA 1
ATOM 1257 C C . ASN A 1 162 ? 4.945 20.907 -5.169 1.00 87.25 162 ASN A C 1
ATOM 1259 O O . ASN A 1 162 ? 4.153 21.233 -6.056 1.00 87.25 162 ASN A O 1
ATOM 1263 N N . LEU A 1 163 ? 6.069 21.593 -4.956 1.00 84.06 163 LEU A N 1
ATOM 1264 C CA . LEU A 1 163 ? 6.458 22.770 -5.738 1.00 84.06 163 LEU A CA 1
ATOM 1265 C C . LEU A 1 163 ? 6.955 22.387 -7.144 1.00 84.06 163 LEU A C 1
ATOM 1267 O O . LEU A 1 163 ? 7.569 21.345 -7.346 1.00 84.06 163 LEU A O 1
ATOM 1271 N N . ILE A 1 164 ? 6.742 23.268 -8.127 1.00 81.50 164 ILE A N 1
ATOM 1272 C CA . ILE A 1 164 ? 7.090 23.031 -9.548 1.00 81.50 164 ILE A CA 1
ATOM 1273 C C . ILE A 1 164 ? 8.597 22.766 -9.751 1.00 81.50 164 ILE A C 1
ATOM 1275 O O . ILE A 1 164 ? 8.983 22.038 -10.659 1.00 81.50 164 ILE A O 1
ATOM 1279 N N . ILE A 1 165 ? 9.450 23.343 -8.899 1.00 84.00 165 ILE A N 1
ATOM 1280 C CA . ILE A 1 165 ? 10.918 23.239 -8.985 1.00 84.00 165 ILE A CA 1
ATOM 1281 C C . ILE A 1 165 ? 11.507 22.001 -8.286 1.00 84.00 165 ILE A C 1
ATOM 1283 O O . ILE A 1 165 ? 12.720 21.800 -8.326 1.00 84.00 165 ILE A O 1
ATOM 1287 N N . LYS A 1 166 ? 10.686 21.201 -7.599 1.00 84.06 166 LYS A N 1
ATOM 1288 C CA . LYS A 1 166 ? 11.130 20.017 -6.852 1.00 84.06 166 LYS A CA 1
ATOM 1289 C C . LYS A 1 166 ? 10.917 18.738 -7.673 1.00 84.06 166 LYS A C 1
ATOM 1291 O O . LYS A 1 1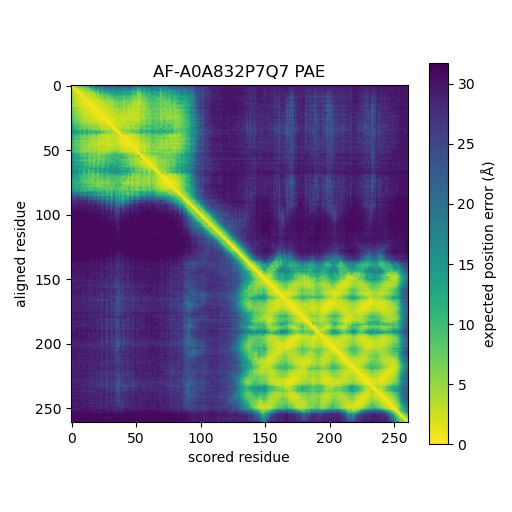66 ? 10.042 18.711 -8.531 1.00 84.06 166 LYS A O 1
ATOM 1296 N N . PRO A 1 167 ? 11.680 17.657 -7.420 1.00 89.44 167 PRO A N 1
ATOM 1297 C CA . PRO A 1 167 ? 11.374 16.326 -7.955 1.00 89.44 167 PRO A CA 1
ATOM 1298 C C . PRO A 1 167 ? 10.004 15.806 -7.485 1.00 89.44 167 PRO A C 1
ATOM 1300 O O . PRO A 1 167 ? 9.387 16.384 -6.593 1.00 89.44 167 PRO A O 1
ATOM 1303 N N . THR A 1 168 ? 9.550 14.670 -8.023 1.00 91.75 168 THR A N 1
ATOM 1304 C CA . THR A 1 168 ? 8.367 13.954 -7.508 1.00 91.75 168 THR A CA 1
ATOM 1305 C C . THR A 1 168 ? 8.474 13.740 -5.997 1.00 91.75 168 THR A C 1
ATOM 1307 O O . THR A 1 168 ? 9.484 13.229 -5.514 1.00 91.75 168 THR A O 1
ATOM 1310 N N . MET A 1 169 ? 7.441 14.131 -5.257 1.00 90.06 169 MET A N 1
ATOM 1311 C CA . MET A 1 169 ? 7.354 13.974 -3.810 1.00 90.06 169 MET A CA 1
ATOM 1312 C C . MET A 1 169 ? 6.640 12.664 -3.483 1.00 90.06 169 MET A C 1
ATOM 1314 O O . MET A 1 169 ? 5.519 12.430 -3.932 1.00 90.06 169 MET A O 1
ATOM 1318 N N . HIS A 1 170 ? 7.288 11.811 -2.702 1.00 91.88 170 HIS A N 1
ATOM 1319 C CA . HIS A 1 170 ? 6.714 10.581 -2.177 1.00 91.88 170 HIS A CA 1
ATOM 1320 C C . HIS A 1 170 ? 6.201 10.861 -0.768 1.00 91.88 170 HIS A C 1
ATOM 1322 O O . HIS A 1 170 ? 6.998 11.204 0.101 1.00 91.88 170 HIS A O 1
ATOM 1328 N N . VAL A 1 171 ? 4.894 10.727 -0.545 1.00 90.31 171 VAL A N 1
ATOM 1329 C CA . VAL A 1 171 ? 4.233 10.987 0.742 1.00 90.31 171 VAL A CA 1
ATOM 1330 C C . VAL A 1 171 ? 3.661 9.681 1.280 1.00 90.31 171 VAL A C 1
ATOM 1332 O O . VAL A 1 171 ? 2.844 9.046 0.618 1.00 90.31 171 VAL A O 1
ATOM 1335 N N . GLN A 1 172 ? 4.053 9.290 2.488 1.00 90.56 172 GLN A N 1
ATOM 1336 C CA . GLN A 1 172 ? 3.423 8.217 3.251 1.00 90.56 172 GLN A CA 1
ATOM 1337 C C . GLN A 1 172 ? 2.596 8.829 4.381 1.00 90.56 172 GLN A C 1
ATOM 1339 O O . GLN A 1 172 ? 3.118 9.593 5.190 1.00 90.56 172 GLN A O 1
ATOM 1344 N N . VAL A 1 173 ? 1.322 8.452 4.463 1.00 89.38 173 VAL A N 1
ATOM 1345 C CA . VAL A 1 173 ? 0.418 8.833 5.552 1.00 89.38 173 VAL A CA 1
ATOM 1346 C C . VAL A 1 173 ? 0.119 7.590 6.378 1.00 89.38 173 VAL A C 1
ATOM 1348 O O . VAL A 1 173 ? -0.341 6.585 5.839 1.00 89.38 173 VAL A O 1
ATOM 1351 N N . ILE A 1 174 ? 0.389 7.658 7.678 1.00 89.06 174 ILE A N 1
ATOM 1352 C CA . ILE A 1 174 ? 0.130 6.599 8.656 1.00 89.06 174 ILE A CA 1
ATOM 1353 C C . ILE A 1 174 ? -0.868 7.137 9.674 1.00 89.06 174 ILE A C 1
ATOM 1355 O O . ILE A 1 174 ? -0.680 8.226 10.215 1.00 89.06 174 ILE A O 1
ATOM 1359 N N . ILE A 1 175 ? -1.921 6.377 9.949 1.00 88.06 175 ILE A N 1
ATOM 1360 C CA . ILE A 1 175 ? -3.000 6.766 10.856 1.00 88.06 175 ILE A CA 1
ATOM 1361 C C . ILE A 1 175 ? -3.232 5.640 11.848 1.00 88.06 175 ILE A C 1
ATOM 1363 O O . ILE A 1 175 ? -3.353 4.472 11.476 1.00 88.06 175 ILE A O 1
ATOM 1367 N N . ILE A 1 176 ? -3.284 6.009 13.124 1.00 87.62 176 ILE A N 1
ATOM 1368 C CA . ILE A 1 176 ? -3.498 5.085 14.230 1.00 87.62 176 ILE A CA 1
ATOM 1369 C C . ILE A 1 176 ? -4.818 5.495 14.893 1.00 87.62 176 ILE A C 1
ATOM 1371 O O . ILE A 1 176 ? -4.814 6.375 15.763 1.00 87.62 176 ILE A O 1
ATOM 1375 N N . PRO A 1 177 ? -5.964 4.932 14.459 1.00 85.56 177 PRO A N 1
ATOM 1376 C CA . PRO A 1 177 ? -7.232 5.187 15.122 1.00 85.56 177 PRO A CA 1
ATOM 1377 C C . PRO A 1 177 ? -7.143 4.702 16.580 1.00 85.56 177 PRO A C 1
ATOM 1379 O O . PRO A 1 177 ? -6.686 3.585 16.833 1.00 85.56 177 PRO A O 1
ATOM 1382 N N . PRO A 1 178 ? -7.559 5.517 17.562 1.00 86.44 178 PRO A N 1
ATOM 1383 C CA . PRO A 1 178 ? -7.619 5.085 18.949 1.00 86.44 178 PRO A CA 1
ATOM 1384 C C . PRO A 1 178 ? -8.712 4.024 19.139 1.00 86.44 178 PRO A C 1
ATOM 1386 O O . PRO A 1 178 ? -9.663 3.926 18.358 1.00 86.44 178 PRO A O 1
ATOM 1389 N N . SER A 1 179 ? -8.590 3.246 20.217 1.00 84.56 179 SER A N 1
ATOM 1390 C CA . SER A 1 179 ? -9.575 2.238 20.618 1.00 84.56 179 SER A CA 1
ATOM 1391 C C . SER A 1 179 ? -10.995 2.800 20.591 1.00 84.56 179 SER A C 1
ATOM 1393 O O . SER A 1 179 ? -11.256 3.847 21.177 1.00 84.56 179 SER A O 1
ATOM 1395 N N . GLY A 1 180 ? -11.910 2.092 19.927 1.00 82.06 180 GLY A N 1
ATOM 1396 C CA . GLY A 1 180 ? -13.284 2.556 19.732 1.00 82.06 180 GLY A CA 1
ATOM 1397 C C . GLY A 1 180 ? -13.532 3.289 18.411 1.00 82.06 180 GLY A C 1
ATOM 1398 O O . GLY A 1 180 ? -14.671 3.676 18.172 1.00 82.06 180 GLY A O 1
ATOM 1399 N N . MET A 1 181 ? -12.540 3.425 17.523 1.00 86.44 181 MET A N 1
ATOM 1400 C CA . MET A 1 181 ? -12.715 3.945 16.157 1.00 86.44 181 MET A CA 1
ATOM 1401 C C . MET A 1 181 ? -12.150 3.000 15.084 1.00 86.44 181 MET A C 1
ATOM 1403 O O . MET A 1 181 ? -11.338 2.127 15.381 1.00 86.44 181 MET A O 1
ATOM 1407 N N . SER A 1 182 ? -12.600 3.156 13.837 1.00 83.94 182 SER A N 1
ATOM 1408 C CA . SER A 1 182 ? -12.178 2.342 12.682 1.00 83.94 182 SER A CA 1
ATOM 1409 C C . SER A 1 182 ? -12.105 3.178 11.405 1.00 83.94 182 SER A C 1
ATOM 1411 O O . SER A 1 182 ? -13.002 3.980 11.161 1.00 83.94 182 SER A O 1
ATOM 1413 N N . VAL A 1 183 ? -11.080 2.984 10.573 1.00 83.88 183 VAL A N 1
ATOM 1414 C CA . VAL A 1 183 ? -10.949 3.674 9.275 1.00 83.88 183 VAL A CA 1
ATOM 1415 C C . VAL A 1 183 ? -11.887 3.031 8.243 1.00 83.88 183 VAL A C 1
ATOM 1417 O O . VAL A 1 183 ? -11.947 1.808 8.149 1.00 83.88 183 VAL A O 1
ATOM 1420 N N . SER A 1 184 ? -12.612 3.849 7.475 1.00 81.88 184 SER A N 1
ATOM 1421 C CA . SER A 1 184 ? -13.499 3.432 6.374 1.00 81.88 184 SER A CA 1
ATOM 1422 C C . SER A 1 184 ? -12.983 3.817 4.976 1.00 81.88 184 SER A C 1
ATOM 1424 O O . SER A 1 184 ? -13.502 3.306 3.984 1.00 81.88 184 SER A O 1
ATOM 1426 N N . SER A 1 185 ? -11.955 4.673 4.860 1.00 79.44 185 SER A N 1
ATOM 1427 C CA . SER A 1 185 ? -11.345 5.026 3.562 1.00 79.44 185 SER A CA 1
ATOM 1428 C C . SER A 1 185 ? -10.656 3.832 2.893 1.00 79.44 185 SER A C 1
ATOM 1430 O O . SER A 1 185 ? -9.740 3.245 3.459 1.00 79.44 185 SER A O 1
ATOM 1432 N N . SER A 1 186 ? -11.004 3.557 1.633 1.00 73.25 186 SER A N 1
ATOM 1433 C CA . SER A 1 186 ? -10.397 2.493 0.817 1.00 73.25 186 SER A CA 1
ATOM 1434 C C . SER A 1 186 ? -8.985 2.800 0.298 1.00 73.25 186 SER A C 1
ATOM 1436 O O . SER A 1 186 ? -8.269 1.872 -0.067 1.00 73.25 186 SER A O 1
ATOM 1438 N N . GLU A 1 187 ? -8.560 4.070 0.276 1.00 78.94 187 GLU A N 1
ATOM 1439 C CA . GLU A 1 187 ? -7.170 4.449 -0.046 1.00 78.94 187 GLU A CA 1
ATOM 1440 C C . GLU A 1 187 ? -6.172 4.046 1.055 1.00 78.94 187 GLU A C 1
ATOM 1442 O O . GLU A 1 187 ? -4.963 4.048 0.826 1.00 78.94 187 GLU A O 1
ATOM 1447 N N . PHE A 1 188 ? -6.667 3.701 2.248 1.00 82.50 188 PHE A N 1
ATOM 1448 C CA . PHE A 1 188 ? -5.866 3.337 3.409 1.00 82.50 188 PHE A CA 1
ATOM 1449 C C . PHE A 1 188 ? -5.925 1.829 3.647 1.00 82.50 188 PHE A C 1
ATOM 1451 O O . PHE A 1 188 ? -6.978 1.269 3.944 1.00 82.50 188 PHE A O 1
ATOM 1458 N N . VAL A 1 189 ? -4.772 1.171 3.557 1.00 81.62 189 VAL A N 1
ATOM 1459 C CA . VAL A 1 189 ? -4.644 -0.274 3.773 1.00 81.62 189 VAL A CA 1
ATOM 1460 C C . VAL A 1 189 ? -4.217 -0.529 5.216 1.00 81.62 189 VAL A C 1
ATOM 1462 O O . VAL A 1 189 ? -3.321 0.150 5.725 1.00 81.62 189 VAL A O 1
ATOM 1465 N N . GLU A 1 190 ? -4.826 -1.511 5.887 1.00 81.19 190 GLU A N 1
ATOM 1466 C CA . GLU A 1 190 ? -4.361 -1.926 7.214 1.00 81.19 190 GLU A CA 1
ATOM 1467 C C . GLU A 1 190 ? -2.956 -2.542 7.097 1.00 81.19 190 GLU A C 1
ATOM 1469 O O . GLU A 1 190 ? -2.749 -3.587 6.482 1.00 81.19 190 GLU A O 1
ATOM 1474 N N . SER A 1 191 ? -1.976 -1.879 7.706 1.00 72.00 191 SER A N 1
ATOM 1475 C CA . SER A 1 191 ? -0.556 -2.236 7.688 1.00 72.00 191 SER A CA 1
ATOM 1476 C C . SER A 1 191 ? -0.156 -3.155 8.855 1.00 72.00 191 SER A C 1
ATOM 1478 O O . SER A 1 191 ? 1.035 -3.363 9.101 1.00 72.00 191 SER A O 1
ATOM 1480 N N . GLY A 1 192 ? -1.144 -3.699 9.571 1.00 70.12 192 GLY A N 1
ATOM 1481 C CA . GLY A 1 192 ? -0.991 -4.553 10.746 1.00 70.12 192 GLY A CA 1
ATOM 1482 C C . GLY A 1 192 ? -1.164 -3.810 12.075 1.00 70.12 192 GLY A C 1
ATOM 1483 O O . GLY A 1 192 ? -0.929 -2.607 12.184 1.00 70.12 192 GLY A O 1
ATOM 1484 N N . ALA A 1 193 ? -1.579 -4.557 13.104 1.00 77.88 193 ALA A N 1
ATOM 1485 C CA . ALA A 1 193 ? -1.814 -4.063 14.466 1.00 77.88 193 ALA A CA 1
ATOM 1486 C C . ALA A 1 193 ? -2.732 -2.819 14.544 1.00 77.88 193 ALA A C 1
ATOM 1488 O O . ALA A 1 193 ? -2.517 -1.950 15.388 1.00 77.88 193 ALA A O 1
ATOM 1489 N N . GLY A 1 194 ? -3.742 -2.723 13.667 1.00 79.62 194 GLY A N 1
ATOM 1490 C CA . GLY A 1 194 ? -4.686 -1.602 13.635 1.00 79.62 194 GLY A CA 1
ATOM 1491 C C . GLY A 1 194 ? -4.121 -0.281 13.099 1.00 79.62 194 GLY A C 1
ATOM 1492 O O . GLY A 1 194 ? -4.779 0.747 13.241 1.00 79.62 194 GLY A O 1
ATOM 1493 N N . GLN A 1 195 ? -2.926 -0.277 12.497 1.00 86.31 195 GLN A N 1
ATOM 1494 C CA . GLN A 1 195 ? -2.371 0.897 11.817 1.00 86.31 195 GLN A CA 1
ATOM 1495 C C . GLN A 1 195 ? -2.802 0.919 10.351 1.00 86.31 195 GLN A C 1
ATOM 1497 O O . GLN A 1 195 ? -2.792 -0.115 9.685 1.00 86.31 195 GLN A O 1
ATOM 1502 N N . TYR A 1 196 ? -3.121 2.099 9.829 1.00 87.75 196 TYR A N 1
ATOM 1503 C CA . TYR A 1 196 ? -3.584 2.288 8.458 1.00 87.75 196 TYR A CA 1
ATOM 1504 C C . TYR A 1 196 ? -2.595 3.151 7.685 1.00 87.75 196 TYR A C 1
ATOM 1506 O O . TYR A 1 196 ? -2.246 4.242 8.132 1.00 87.75 196 TYR A O 1
ATOM 1514 N N . THR A 1 197 ? -2.160 2.671 6.523 1.00 89.12 197 THR A N 1
ATOM 1515 C CA . THR A 1 197 ? -1.130 3.319 5.707 1.00 89.12 197 THR A CA 1
ATOM 1516 C C . THR A 1 197 ? -1.655 3.589 4.302 1.00 89.12 197 THR A C 1
ATOM 1518 O O . THR A 1 197 ? -2.234 2.705 3.671 1.00 89.12 197 THR A O 1
ATOM 1521 N N . ALA A 1 198 ? -1.382 4.786 3.791 1.00 88.00 198 ALA A N 1
ATOM 1522 C CA . ALA A 1 198 ? -1.514 5.132 2.382 1.00 88.00 198 ALA A CA 1
ATOM 1523 C C . ALA A 1 198 ? -0.206 5.757 1.870 1.00 88.00 198 ALA A C 1
ATOM 1525 O O . ALA A 1 198 ? 0.533 6.385 2.634 1.00 88.00 198 ALA A O 1
ATOM 1526 N N . VAL A 1 199 ? 0.096 5.577 0.583 1.00 90.19 199 VAL A N 1
ATOM 1527 C CA . VAL A 1 199 ? 1.281 6.151 -0.073 1.00 90.19 199 VAL A CA 1
ATOM 1528 C C . VAL A 1 199 ? 0.846 6.852 -1.352 1.00 90.19 199 VAL A C 1
ATOM 1530 O O . VAL A 1 199 ? 0.076 6.301 -2.134 1.00 90.19 199 VAL A O 1
ATOM 1533 N N . PHE A 1 200 ? 1.352 8.063 -1.567 1.00 88.94 200 PHE A N 1
ATOM 1534 C CA . PHE A 1 200 ? 1.010 8.911 -2.702 1.00 88.94 200 PHE A CA 1
ATOM 1535 C C . PHE A 1 200 ? 2.267 9.464 -3.368 1.00 88.94 200 PHE A C 1
ATOM 1537 O O . PHE A 1 200 ? 3.226 9.853 -2.701 1.00 88.94 200 PHE A O 1
ATOM 1544 N N . ASN A 1 201 ? 2.233 9.538 -4.696 1.00 91.25 201 ASN A N 1
ATOM 1545 C CA . ASN A 1 201 ? 3.279 10.143 -5.510 1.00 91.25 201 ASN A CA 1
ATOM 1546 C C . ASN A 1 201 ? 2.737 11.457 -6.082 1.00 91.25 201 ASN A C 1
ATOM 1548 O O . ASN A 1 201 ? 1.755 11.446 -6.823 1.00 91.25 201 ASN A O 1
ATOM 1552 N N . LEU A 1 202 ? 3.354 12.584 -5.730 1.00 90.06 202 LEU A N 1
ATOM 1553 C CA . LEU A 1 202 ? 2.950 13.915 -6.176 1.00 90.06 202 LEU A CA 1
ATOM 1554 C C . LEU A 1 202 ? 3.993 14.463 -7.145 1.00 90.06 202 LEU A C 1
ATOM 1556 O O . LEU A 1 202 ? 5.117 14.791 -6.762 1.00 90.06 202 LEU A O 1
ATOM 1560 N N . GLU A 1 203 ? 3.626 14.543 -8.420 1.00 91.69 203 GLU A N 1
ATOM 1561 C CA . GLU A 1 203 ? 4.461 15.139 -9.465 1.00 91.69 203 GLU A CA 1
ATOM 1562 C C . GLU A 1 203 ? 4.763 16.627 -9.173 1.00 91.69 203 GLU A C 1
ATOM 1564 O O . GLU A 1 203 ? 4.034 17.268 -8.406 1.00 91.69 203 GLU A O 1
ATOM 1569 N N . PRO A 1 204 ? 5.824 17.203 -9.766 1.00 89.62 204 PRO A N 1
ATOM 1570 C CA . PRO A 1 204 ? 6.176 18.608 -9.566 1.00 89.62 204 PRO A CA 1
ATOM 1571 C C . PRO A 1 204 ? 5.003 19.543 -9.892 1.00 89.62 204 PRO A C 1
ATOM 1573 O O . PRO A 1 204 ? 4.383 19.446 -10.952 1.00 89.62 204 PRO A O 1
ATOM 1576 N N . GLY A 1 205 ? 4.681 20.455 -8.973 1.00 85.00 205 GLY A N 1
ATOM 1577 C CA . GLY A 1 205 ? 3.563 21.390 -9.132 1.00 85.00 205 GLY A CA 1
ATOM 1578 C C . GLY A 1 205 ? 2.168 20.795 -8.911 1.00 85.00 205 GLY A C 1
ATOM 1579 O O . GLY A 1 205 ? 1.181 21.469 -9.209 1.00 85.00 205 GLY A O 1
ATOM 1580 N N . LYS A 1 206 ? 2.050 19.551 -8.427 1.00 87.81 206 LYS A N 1
ATOM 1581 C CA . LYS A 1 206 ? 0.762 18.947 -8.053 1.00 87.81 206 LYS A CA 1
ATOM 1582 C C . LYS A 1 206 ? 0.521 19.046 -6.550 1.00 87.81 206 LYS A C 1
ATOM 1584 O O . LYS A 1 206 ? 1.409 18.780 -5.742 1.00 87.81 206 LYS A O 1
ATOM 1589 N N . GLY A 1 207 ? -0.718 19.367 -6.192 1.00 84.62 207 GLY A N 1
ATOM 1590 C CA . GLY A 1 207 ? -1.263 19.110 -4.863 1.00 84.62 207 GLY A CA 1
ATOM 1591 C C . GLY A 1 207 ? -2.179 17.890 -4.875 1.00 84.62 207 GLY A C 1
ATOM 1592 O O . GLY A 1 207 ? -2.759 17.565 -5.914 1.00 84.62 207 GLY A O 1
ATOM 1593 N N . LYS A 1 208 ? -2.327 17.236 -3.723 1.00 83.50 208 LYS A N 1
ATOM 1594 C CA . LYS A 1 208 ? -3.411 16.286 -3.462 1.00 83.50 208 LYS A CA 1
ATOM 1595 C C . LYS A 1 208 ? -4.026 16.579 -2.098 1.00 83.50 208 LYS A C 1
ATOM 1597 O O . LYS A 1 208 ? -3.304 16.700 -1.109 1.00 83.50 208 LYS A O 1
ATOM 1602 N N . ASP A 1 209 ? -5.352 16.597 -2.069 1.00 83.62 209 ASP A N 1
ATOM 1603 C CA . ASP A 1 209 ? -6.128 16.451 -0.844 1.00 83.62 209 ASP A CA 1
ATOM 1604 C C . ASP A 1 209 ? -6.328 14.957 -0.577 1.00 83.62 209 ASP A C 1
ATOM 1606 O O . ASP A 1 209 ? -6.829 14.207 -1.419 1.00 83.62 209 ASP A O 1
ATOM 1610 N N . ILE A 1 210 ? -5.864 14.507 0.581 1.00 79.69 210 ILE A N 1
ATOM 1611 C CA . ILE A 1 210 ? -5.915 13.118 1.025 1.00 79.69 210 ILE A CA 1
ATOM 1612 C C . ILE A 1 210 ? -7.066 13.014 2.025 1.00 79.69 210 ILE A C 1
ATOM 1614 O O . ILE A 1 210 ? -7.000 13.571 3.123 1.00 79.69 210 ILE A O 1
ATOM 1618 N N . GLU A 1 211 ? -8.134 12.323 1.622 1.00 82.75 211 GLU A N 1
ATOM 1619 C CA . GLU A 1 211 ? -9.350 12.168 2.421 1.00 82.75 211 GLU A CA 1
ATOM 1620 C C . GLU A 1 211 ? -9.321 10.892 3.272 1.00 82.75 211 GLU A C 1
ATOM 1622 O O . GLU A 1 211 ? -9.324 9.762 2.770 1.00 82.75 211 GLU A O 1
ATOM 1627 N N . VAL A 1 212 ? -9.351 11.075 4.591 1.00 82.88 212 VAL A N 1
ATOM 1628 C CA . VAL A 1 212 ? -9.440 9.981 5.561 1.00 82.88 212 VAL A CA 1
ATOM 1629 C C . VAL A 1 212 ? -10.838 9.963 6.147 1.00 82.88 212 VAL A C 1
ATOM 1631 O O . VAL A 1 212 ? -11.285 10.956 6.716 1.00 82.88 212 VAL A O 1
ATOM 1634 N N . ARG A 1 213 ? -11.506 8.821 6.051 1.00 86.88 213 ARG A N 1
ATOM 1635 C CA . ARG A 1 213 ? -12.800 8.560 6.668 1.00 86.88 213 ARG A CA 1
ATOM 1636 C C . ARG A 1 213 ? -12.599 7.636 7.860 1.00 86.88 213 ARG A C 1
ATOM 1638 O O . ARG A 1 213 ? -11.960 6.590 7.725 1.00 86.88 213 ARG A O 1
ATOM 1645 N N . ILE A 1 214 ? -13.085 8.039 9.030 1.00 86.12 214 ILE A N 1
ATOM 1646 C CA . ILE A 1 214 ? -13.018 7.263 10.276 1.00 86.12 214 ILE A CA 1
ATOM 1647 C C . ILE A 1 214 ? -14.405 7.237 10.910 1.00 86.12 214 ILE A C 1
ATOM 1649 O O . ILE A 1 214 ? -15.051 8.269 11.028 1.00 86.12 214 ILE A O 1
ATOM 1653 N N . VAL A 1 215 ? -14.857 6.072 11.359 1.00 87.81 215 VAL A N 1
ATOM 1654 C CA . VAL A 1 215 ? -16.131 5.900 12.062 1.00 87.81 215 VAL A CA 1
ATOM 1655 C C . VAL A 1 215 ? -15.878 5.729 13.556 1.00 87.81 215 VAL A C 1
ATOM 1657 O O . VAL A 1 215 ? -15.027 4.931 13.968 1.00 87.81 215 VAL A O 1
ATOM 1660 N N . ALA A 1 216 ? -16.637 6.459 14.375 1.00 88.00 216 ALA A N 1
ATOM 1661 C CA . ALA A 1 216 ? -16.593 6.333 15.826 1.00 88.00 216 ALA A CA 1
ATOM 1662 C C . ALA A 1 216 ? -17.574 5.264 16.335 1.00 88.00 216 ALA A C 1
ATOM 1664 O O . ALA A 1 216 ? -18.790 5.447 16.319 1.00 88.00 216 ALA A O 1
ATOM 1665 N N . ASN A 1 217 ? -17.047 4.148 16.837 1.00 86.50 217 ASN A N 1
ATOM 1666 C CA . ASN A 1 217 ? -17.823 3.009 17.343 1.00 86.50 217 ASN A CA 1
ATOM 1667 C C . ASN A 1 217 ? -18.169 3.128 18.841 1.00 86.50 217 ASN A C 1
ATOM 1669 O O . ASN A 1 217 ? -18.963 2.338 19.360 1.00 86.50 217 ASN A O 1
ATOM 1673 N N . GLN A 1 218 ? -17.586 4.099 19.548 1.00 86.56 218 GLN A N 1
ATOM 1674 C CA . GLN A 1 218 ? -17.789 4.362 20.975 1.00 86.56 218 GLN A CA 1
ATOM 1675 C C . GLN A 1 218 ? -17.969 5.865 21.237 1.00 86.56 218 GLN A C 1
ATOM 1677 O O . GLN A 1 218 ? -17.453 6.697 20.499 1.00 86.56 218 GLN A O 1
ATOM 1682 N N . VAL A 1 219 ? -18.708 6.195 22.299 1.00 88.50 219 VAL A N 1
ATOM 1683 C CA . VAL A 1 219 ? -18.886 7.562 22.817 1.00 88.50 219 VAL A CA 1
ATOM 1684 C C . VAL A 1 219 ? -17.716 7.904 23.734 1.00 88.50 219 VAL A C 1
ATOM 1686 O O . VAL A 1 219 ? -17.271 7.051 24.503 1.00 88.50 219 VAL A O 1
ATOM 1689 N N . GLY A 1 220 ? -17.221 9.138 23.667 1.00 88.25 220 GLY A N 1
ATOM 1690 C CA . GLY A 1 220 ? -16.084 9.586 24.466 1.00 88.25 220 GLY A CA 1
ATOM 1691 C C . GLY A 1 220 ? -15.247 10.674 23.801 1.00 88.25 220 GLY A C 1
ATOM 1692 O O . GLY A 1 220 ? -15.586 11.192 22.738 1.00 88.25 220 GLY A O 1
ATOM 1693 N N . ASN A 1 221 ? -14.131 11.003 24.449 1.00 88.31 221 ASN A N 1
ATOM 1694 C CA . ASN A 1 221 ? -13.116 11.908 23.920 1.00 88.31 221 ASN A CA 1
ATOM 1695 C C . ASN A 1 221 ? -11.939 11.083 23.400 1.00 88.31 221 ASN A C 1
ATOM 1697 O O . ASN A 1 221 ? -11.397 10.253 24.132 1.00 88.31 221 ASN A O 1
ATOM 1701 N N . PHE A 1 222 ? -11.529 11.334 22.163 1.00 86.81 222 PHE A N 1
ATOM 1702 C CA . PHE A 1 222 ? -10.499 10.565 21.478 1.00 86.81 222 PHE A CA 1
ATOM 1703 C C . PHE A 1 222 ? -9.486 11.492 20.811 1.00 86.81 222 PHE A C 1
ATOM 1705 O O . PHE A 1 222 ? -9.865 12.516 20.254 1.00 86.81 222 PHE A O 1
ATOM 1712 N N . ASN A 1 223 ? -8.213 11.099 20.797 1.00 86.50 223 ASN A N 1
ATOM 1713 C CA . ASN A 1 223 ? -7.189 11.771 19.999 1.00 86.50 223 ASN A CA 1
ATOM 1714 C C . ASN A 1 223 ? -6.840 10.878 18.807 1.00 86.50 223 ASN A C 1
ATOM 1716 O O . ASN A 1 223 ? -6.296 9.788 18.994 1.00 86.50 223 ASN A O 1
ATOM 1720 N N . VAL A 1 224 ? -7.159 11.325 17.592 1.00 84.06 224 VAL A N 1
ATOM 1721 C CA . VAL A 1 224 ? -6.693 10.669 16.364 1.00 84.06 224 VAL A CA 1
ATOM 1722 C C . VAL A 1 224 ? -5.267 11.116 16.113 1.00 84.06 224 VAL A C 1
ATOM 1724 O O . VAL A 1 224 ? -5.012 12.297 15.880 1.00 84.06 224 VAL A O 1
ATOM 1727 N N . ASN A 1 225 ? -4.345 10.161 16.171 1.00 86.31 225 ASN A N 1
ATOM 1728 C CA . ASN A 1 225 ? -2.938 10.396 15.904 1.00 86.31 225 ASN A CA 1
ATOM 1729 C C . ASN A 1 225 ? -2.595 9.915 14.498 1.00 86.31 225 ASN A C 1
ATOM 1731 O O . ASN A 1 225 ? -3.021 8.837 14.068 1.00 86.31 225 ASN A O 1
ATOM 1735 N N . GLY A 1 226 ? -1.762 10.683 13.812 1.00 85.94 226 GLY A N 1
ATOM 1736 C CA . GLY A 1 226 ? -1.181 10.260 12.552 1.00 85.94 226 GLY A CA 1
ATOM 1737 C C . GLY A 1 226 ? 0.184 10.876 12.310 1.00 85.94 226 GLY A C 1
ATOM 1738 O O . GLY A 1 226 ? 0.673 11.720 13.067 1.00 85.94 226 GLY A O 1
ATOM 1739 N N . ARG A 1 227 ? 0.822 10.378 11.259 1.00 87.75 227 ARG A N 1
ATOM 1740 C CA . ARG A 1 227 ? 2.187 10.696 10.873 1.00 87.75 227 ARG A CA 1
ATOM 1741 C C . ARG A 1 227 ? 2.257 10.802 9.359 1.00 87.75 227 ARG A C 1
ATOM 1743 O O . ARG A 1 227 ? 1.734 9.939 8.656 1.00 87.75 227 ARG A O 1
ATOM 1750 N N . VAL A 1 228 ? 2.904 11.846 8.869 1.00 88.31 228 VAL A N 1
ATOM 1751 C CA . VAL A 1 228 ? 3.154 12.085 7.451 1.00 88.31 228 VAL A CA 1
ATOM 1752 C C . VAL A 1 228 ? 4.659 12.131 7.263 1.00 88.31 228 VAL A C 1
ATOM 1754 O O . VAL A 1 228 ? 5.320 13.021 7.789 1.00 88.31 228 VAL A O 1
ATOM 1757 N N . VAL A 1 229 ? 5.193 11.162 6.528 1.00 89.38 229 VAL A N 1
ATOM 1758 C CA . VAL A 1 229 ? 6.611 11.117 6.163 1.00 89.38 229 VAL A CA 1
ATOM 1759 C C . VAL A 1 229 ? 6.709 11.385 4.673 1.00 89.38 229 VAL A C 1
ATOM 1761 O O . VAL A 1 229 ? 6.023 10.720 3.895 1.00 89.38 229 VAL A O 1
ATOM 1764 N N . TYR A 1 230 ? 7.550 12.328 4.253 1.00 90.19 230 TYR A N 1
ATOM 1765 C CA . TYR A 1 230 ? 7.740 12.599 2.831 1.00 90.19 230 TYR A CA 1
ATOM 1766 C C . TYR A 1 230 ? 9.194 12.843 2.440 1.00 90.19 230 TYR A C 1
ATOM 1768 O O . TYR A 1 230 ? 10.024 13.233 3.253 1.00 90.19 230 TYR A O 1
ATOM 1776 N N . TYR A 1 231 ? 9.508 12.581 1.172 1.00 90.56 231 TYR A N 1
ATOM 1777 C CA . TYR A 1 231 ? 10.822 12.838 0.580 1.00 90.56 231 TYR A CA 1
ATOM 1778 C C . TYR A 1 231 ? 10.708 13.110 -0.924 1.00 90.56 231 TYR A C 1
ATOM 1780 O O . TYR A 1 231 ? 9.712 12.757 -1.559 1.00 90.56 231 TYR A O 1
ATOM 1788 N N . PHE A 1 232 ? 11.742 13.716 -1.511 1.00 90.19 232 PHE A N 1
ATOM 1789 C CA . PHE A 1 232 ? 11.770 14.065 -2.934 1.00 90.19 232 PHE A CA 1
ATOM 1790 C C . PHE A 1 232 ? 12.673 13.130 -3.750 1.00 90.19 232 PHE A C 1
ATOM 1792 O O . PHE A 1 232 ? 13.834 12.881 -3.406 1.00 90.19 232 PHE A O 1
ATOM 1799 N N . GLY A 1 233 ? 12.155 12.652 -4.882 1.00 88.31 233 GLY A N 1
ATOM 1800 C CA . GLY A 1 233 ? 12.853 11.766 -5.808 1.00 88.31 233 GLY A CA 1
ATOM 1801 C C . GLY A 1 233 ? 13.391 10.522 -5.102 1.00 88.31 233 GLY A C 1
ATOM 1802 O O . GLY A 1 233 ? 12.692 9.868 -4.340 1.00 88.31 233 GLY A O 1
ATOM 1803 N N . ASN A 1 234 ? 14.670 10.209 -5.309 1.00 86.56 234 ASN A N 1
ATOM 1804 C CA . ASN A 1 234 ? 15.308 9.051 -4.674 1.00 86.56 234 ASN A CA 1
ATOM 1805 C C . ASN A 1 234 ? 15.930 9.356 -3.296 1.00 86.56 234 ASN A C 1
ATOM 1807 O O . ASN A 1 234 ? 16.536 8.468 -2.690 1.00 86.56 234 ASN A O 1
ATOM 1811 N N . ASN A 1 235 ? 15.834 10.593 -2.794 1.00 84.25 235 ASN A N 1
ATOM 1812 C CA . ASN A 1 235 ? 16.569 11.018 -1.605 1.00 84.25 235 ASN A CA 1
ATOM 1813 C C . ASN A 1 235 ? 15.801 10.745 -0.302 1.00 84.25 235 ASN A C 1
ATOM 1815 O O . ASN A 1 235 ? 15.257 11.645 0.325 1.00 84.25 235 ASN A O 1
ATOM 1819 N N . LYS A 1 236 ? 15.803 9.481 0.129 1.00 85.94 236 LYS A N 1
ATOM 1820 C CA . LYS A 1 236 ? 15.174 9.036 1.387 1.00 85.94 236 LYS A CA 1
ATOM 1821 C C . LYS A 1 236 ? 15.912 9.467 2.665 1.00 85.94 236 LYS A C 1
ATOM 1823 O O . LYS A 1 236 ? 15.444 9.142 3.750 1.00 85.94 236 LYS A O 1
ATOM 1828 N N . LYS A 1 237 ? 17.090 10.095 2.557 1.00 83.50 237 LYS A N 1
ATOM 1829 C CA . LYS A 1 237 ? 17.889 10.512 3.725 1.00 83.50 237 LYS A CA 1
ATOM 1830 C C . LYS A 1 237 ? 17.374 11.813 4.323 1.00 83.50 237 LYS A C 1
ATOM 1832 O O . LYS A 1 237 ? 17.322 11.931 5.540 1.00 83.50 237 LYS A O 1
ATOM 1837 N N . ASP A 1 238 ? 16.923 12.712 3.457 1.00 82.75 238 ASP A N 1
ATOM 1838 C CA . ASP A 1 238 ? 16.384 14.020 3.819 1.00 82.75 238 ASP A CA 1
ATOM 1839 C C . ASP A 1 238 ? 14.847 13.941 3.877 1.00 82.75 238 ASP A C 1
ATOM 1841 O O . ASP A 1 238 ? 14.137 14.795 3.352 1.00 82.75 238 ASP A O 1
ATOM 1845 N N . ALA A 1 239 ? 14.332 12.837 4.432 1.00 86.81 239 ALA A N 1
ATOM 1846 C CA . ALA A 1 239 ? 12.903 12.633 4.612 1.00 86.81 239 ALA A CA 1
ATOM 1847 C C . ALA A 1 239 ? 12.412 13.461 5.804 1.00 86.81 239 ALA A C 1
ATOM 1849 O O . ALA A 1 239 ? 12.938 13.333 6.911 1.00 86.81 239 ALA A O 1
ATOM 1850 N N . GLU A 1 240 ? 11.392 14.280 5.581 1.00 86.38 240 GLU A N 1
ATOM 1851 C CA . GLU A 1 240 ? 10.756 15.067 6.631 1.00 86.38 240 GLU A CA 1
ATOM 1852 C C . GLU A 1 240 ? 9.613 14.263 7.270 1.00 86.38 240 GLU A C 1
ATOM 1854 O O . GLU A 1 240 ? 8.923 13.488 6.601 1.00 86.38 240 GLU A O 1
ATOM 1859 N N . ASP A 1 241 ? 9.430 14.427 8.581 1.00 86.88 241 ASP A N 1
ATOM 1860 C CA . ASP A 1 241 ? 8.528 13.623 9.407 1.00 86.88 241 ASP A CA 1
ATOM 1861 C C . ASP A 1 241 ? 7.663 14.525 10.289 1.00 86.88 241 ASP A C 1
ATOM 1863 O O . ASP A 1 241 ? 8.149 15.195 11.203 1.00 86.88 241 ASP A O 1
ATOM 1867 N N . TYR A 1 242 ? 6.366 14.532 10.001 1.00 84.38 242 TYR A N 1
ATOM 1868 C CA . TYR A 1 242 ? 5.368 15.351 10.668 1.00 84.38 242 TYR A CA 1
ATOM 1869 C C . TYR A 1 242 ? 4.406 14.455 11.437 1.00 84.38 242 TYR A C 1
ATOM 1871 O O . TYR A 1 242 ? 3.814 13.537 10.875 1.00 84.38 242 TYR A O 1
ATOM 1879 N N . THR A 1 243 ? 4.195 14.743 12.718 1.00 85.31 243 THR A N 1
ATOM 1880 C CA . THR A 1 243 ? 3.159 14.081 13.523 1.00 85.31 243 THR A CA 1
ATOM 1881 C C . THR A 1 243 ? 2.023 15.047 13.818 1.00 85.31 243 THR A C 1
ATOM 1883 O O . THR A 1 243 ? 2.240 16.242 14.016 1.00 85.31 243 THR A O 1
ATOM 1886 N N . PHE A 1 244 ? 0.801 14.525 13.844 1.00 81.25 244 PHE A N 1
ATOM 1887 C CA . PHE A 1 244 ? -0.398 15.283 14.173 1.00 81.25 244 PHE A CA 1
ATOM 1888 C C . PHE A 1 244 ? -1.248 14.533 15.196 1.00 81.25 244 PHE A C 1
ATOM 1890 O O . PHE A 1 244 ? -1.276 13.300 15.229 1.00 81.25 244 PHE A O 1
ATOM 1897 N N . SER A 1 245 ? -1.962 15.292 16.024 1.00 83.19 245 SER A N 1
ATOM 1898 C CA . SER A 1 245 ? -2.922 14.773 16.993 1.00 83.19 245 SER A CA 1
ATOM 1899 C C . SER A 1 245 ? -4.159 15.661 16.977 1.00 83.19 245 SER A C 1
ATOM 1901 O O . SER A 1 245 ? -4.065 16.863 17.223 1.00 83.19 245 SER A O 1
ATOM 1903 N N . LEU A 1 246 ? -5.308 15.076 16.645 1.00 82.38 246 LEU A N 1
ATOM 1904 C CA . LEU A 1 246 ? -6.584 15.776 16.533 1.00 82.38 246 LEU A CA 1
ATOM 1905 C C . LEU A 1 246 ? -7.533 15.301 17.640 1.00 82.38 246 LEU A C 1
ATOM 1907 O O . LEU A 1 246 ? -7.903 14.123 17.636 1.00 82.38 246 LEU A O 1
ATOM 1911 N N . PRO A 1 247 ? -7.931 16.177 18.583 1.00 84.88 247 PRO A N 1
ATOM 1912 C CA . PRO A 1 247 ? -8.914 15.847 19.605 1.00 84.88 247 PRO A CA 1
ATOM 1913 C C . PRO A 1 247 ? -10.332 15.867 19.024 1.00 84.88 247 PRO A C 1
ATOM 1915 O O . PRO A 1 247 ? -10.721 16.792 18.310 1.00 84.88 247 PRO A O 1
ATOM 1918 N N . ILE A 1 248 ? -11.111 14.846 19.363 1.00 84.50 248 ILE A N 1
ATOM 1919 C CA . ILE A 1 248 ? -12.453 14.588 18.840 1.00 84.50 248 ILE A CA 1
ATOM 1920 C C . ILE A 1 248 ? -13.375 14.247 20.000 1.00 84.50 248 ILE A C 1
ATOM 1922 O O . ILE A 1 248 ? -13.032 13.416 20.844 1.00 84.50 248 ILE A O 1
ATOM 1926 N N . GLN A 1 249 ? -14.558 14.855 20.019 1.00 86.75 249 GLN A N 1
ATOM 1927 C CA . GLN A 1 249 ? -15.620 14.500 20.956 1.00 86.75 249 GLN A CA 1
ATOM 1928 C C . GLN A 1 249 ? -16.721 13.742 20.217 1.00 86.75 249 GLN A C 1
ATOM 1930 O O . GLN A 1 249 ? -17.235 14.210 19.200 1.00 86.75 249 GLN A O 1
ATOM 1935 N N . VAL A 1 250 ? -17.080 12.566 20.728 1.00 87.25 250 VAL A N 1
ATOM 1936 C CA . VAL A 1 250 ? -18.141 11.717 20.180 1.00 87.25 250 VAL A CA 1
ATOM 1937 C C . VAL A 1 250 ? -19.246 11.597 21.217 1.00 87.25 250 VAL A C 1
ATOM 1939 O O . VAL A 1 250 ? -19.021 11.054 22.299 1.00 87.25 250 VAL A O 1
ATOM 1942 N N . GLY A 1 251 ? -20.431 12.102 20.885 1.00 86.62 251 GLY A N 1
ATOM 1943 C CA . GLY A 1 251 ? -21.638 12.029 21.704 1.00 86.62 251 GLY A CA 1
ATOM 1944 C C . GLY A 1 251 ? -22.547 10.850 21.349 1.00 86.62 251 GLY A C 1
ATOM 1945 O O . GLY A 1 251 ? -22.410 10.209 20.303 1.00 86.62 251 GLY A O 1
ATOM 1946 N N . GLU A 1 252 ? -23.515 10.582 22.226 1.00 86.19 252 GLU A N 1
ATOM 1947 C CA . GLU A 1 252 ? -24.624 9.674 21.921 1.00 86.19 252 GLU A CA 1
ATOM 1948 C C . GLU A 1 252 ? -25.485 10.217 20.776 1.00 86.19 252 GLU A C 1
ATOM 1950 O O . GLU A 1 252 ? -25.658 11.429 20.618 1.00 86.19 252 GLU A O 1
ATOM 1955 N N . ALA A 1 253 ? -26.088 9.311 20.006 1.00 71.50 253 ALA A N 1
ATOM 1956 C CA . ALA A 1 253 ? -27.125 9.704 19.063 1.00 71.50 253 ALA A CA 1
ATOM 1957 C C . ALA A 1 253 ? -28.333 10.249 19.832 1.00 71.50 253 ALA A C 1
ATOM 1959 O O . ALA A 1 253 ? -28.796 9.631 20.794 1.00 71.50 253 ALA A O 1
ATOM 1960 N N . LEU A 1 254 ? -28.869 11.394 19.394 1.00 61.91 254 LEU A N 1
ATOM 1961 C CA . LEU A 1 254 ? -30.130 11.927 19.908 1.00 61.91 254 LEU A CA 1
ATOM 1962 C C . LEU A 1 254 ? -31.256 10.949 19.569 1.00 61.91 254 LEU A C 1
ATOM 1964 O O . LEU A 1 254 ? -31.858 11.014 18.498 1.00 61.91 254 LEU A O 1
ATOM 1968 N N . GLY A 1 255 ? -31.52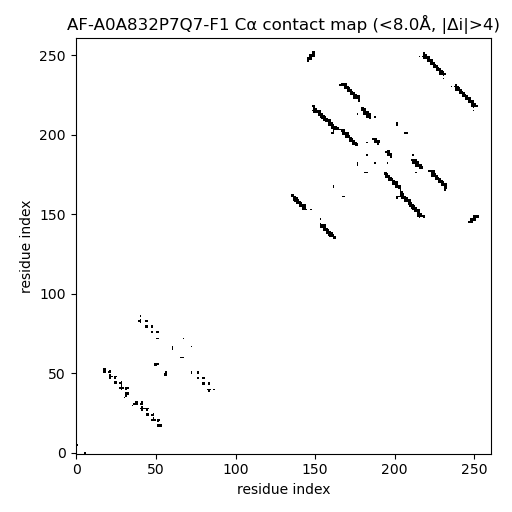0 10.027 20.493 1.00 52.19 255 GLY A N 1
ATOM 1969 C CA . GLY A 1 255 ? -32.568 9.036 20.349 1.00 52.19 255 GLY A CA 1
ATOM 1970 C C . GLY A 1 255 ? -33.909 9.720 20.128 1.00 52.19 255 GLY A C 1
ATOM 1971 O O . GLY A 1 255 ? -34.408 10.440 20.998 1.00 52.19 255 GLY A O 1
ATOM 1972 N N . THR A 1 256 ? -34.522 9.453 18.976 1.00 45.94 256 THR A N 1
ATOM 1973 C CA . THR A 1 256 ? -35.959 9.625 18.799 1.00 45.94 256 THR A CA 1
ATOM 1974 C C . THR A 1 256 ? -36.646 8.831 19.900 1.00 45.94 256 THR A C 1
ATOM 1976 O O . THR A 1 256 ? -36.653 7.602 19.879 1.00 45.94 256 THR A O 1
ATOM 1979 N N . LYS A 1 257 ? -37.205 9.532 20.895 1.00 41.78 257 LYS A N 1
ATOM 1980 C CA . LYS A 1 257 ? -38.006 8.893 21.939 1.00 41.78 257 LYS A CA 1
ATOM 1981 C C . LYS A 1 257 ? -39.151 8.147 21.263 1.00 41.78 257 LYS A C 1
ATOM 1983 O O . LYS A 1 257 ? -40.089 8.776 20.772 1.00 41.78 257 LYS A O 1
ATOM 1988 N N . SER A 1 258 ? -39.081 6.819 21.244 1.00 43.38 258 SER A N 1
ATOM 1989 C CA . SER A 1 258 ? -40.236 5.992 20.930 1.00 43.38 258 SER A CA 1
ATOM 1990 C C . SER A 1 258 ? -41.261 6.233 22.032 1.00 43.38 258 SER A C 1
ATOM 1992 O O . SER A 1 258 ? -41.077 5.780 23.162 1.00 43.38 258 SER A O 1
ATOM 1994 N N . ASN A 1 259 ? -42.307 6.997 21.720 1.00 42.66 259 ASN A N 1
ATOM 1995 C CA . ASN A 1 259 ? -43.454 7.125 22.606 1.00 42.66 259 ASN A CA 1
ATOM 1996 C C . ASN A 1 259 ? -44.150 5.764 22.663 1.00 42.66 259 ASN A C 1
ATOM 1998 O O . ASN A 1 259 ? -44.883 5.393 21.748 1.00 42.66 259 ASN A O 1
ATOM 2002 N N . GLU A 1 260 ? -43.868 5.027 23.729 1.00 45.22 260 GLU A N 1
ATOM 2003 C CA . GLU A 1 260 ? -44.617 3.850 24.144 1.00 45.22 260 GLU A CA 1
ATOM 2004 C C . GLU A 1 260 ? -46.055 4.263 24.499 1.00 45.22 260 GLU A C 1
ATOM 2006 O O . GLU A 1 260 ? -46.272 5.278 25.172 1.00 45.22 260 GLU A O 1
ATOM 2011 N N . LYS A 1 261 ? -47.036 3.492 24.023 1.00 40.72 261 LYS A N 1
ATOM 2012 C CA . LYS A 1 261 ? -48.437 3.556 24.445 1.00 40.72 261 LYS A CA 1
ATOM 2013 C C . LYS A 1 261 ? -49.087 2.184 24.284 1.00 40.72 261 LYS A C 1
ATOM 2015 O O . LYS A 1 261 ? -48.827 1.561 23.233 1.00 40.72 261 LYS A O 1
#

Foldseek 3Di:
DDPVVVVVVVVVVLLVVLVVQLVVLQVVLVCCCPPVVNNQLSVLSPVLSLLSHPVNVVVVCVVVVDDQDPVNNVVVNVVSNVVSVVPDDPDDDDDDDDDDDDDDDDDDDDDDDDDDDDDDDDDDPPDPPDPPPPPFKDWDKDWPDQEEAAFDKTKIKIKIFAAQPFAKKKKKKKKAFPPQKAWDDPQWDPPDPRITMHIDIAGHGDMDIDITIMGGNDFDKGKIKMKMWMDHDPPNPPIDIDIDIRIHGYDYDPDPPPPDD

Secondary structure (DSSP, 8-state):
--HHHHHHHHHHHHHHHHHHHHHHHHHHHHHHHHTS--HHHHHHHHHHHHHHSHHHHHHHHHHHT----HHHHHHHHHHHHHHHHTT------PPP----------------------------------------EEEEEEES-SEEETTPEEEEEEEEEE-TTSPPEEEEEEEEPPTTEEE--TT-EE-STT-EEEEEEE-TT-EEEEEEEEEE-S-EEEEEEEEEEEEETT-GGG-EEEEEEEEEEEEPP--------

pLDDT: mean 71.08, std 19.62, range [25.98, 91.88]

Sequence (261 aa):
MSRIGLEKTINTLNIIIRWIFGVFFLFMSLGSTIFDHNYFPSLILFLATIITIPLSAEKLEDKLNISMSGIMRFFVVLLLIIPGFATISWKDTTVNSTNAVEVPSSVSNNTITIPSEPTLVAKPTLTPTEQTEPSSASIDLHAEKTNFVKGEEILFKLSAVNLIIKPTMHVQVIIIPPSGMSVSSSEFVESGAGQYTAVFNLEPGKGKDIEVRIVANQVGNFNVNGRVVYYFGNNKKDAEDYTFSLPIQVGEALGTKSNEK